Protein 3LEC (pdb70)

Foldseek 3Di:
DCADDDDPLLVVLLVQQAFQFAEEEAQDPLCNSVLNCVCHRYQAYEDEHADDPSLVSNVVVCVVSPNCVRYHYYHDQQPVSDDVVSQGQEYEYEDALVVVLVSCVVPVVSCPRHFKYKYKHPYPQLNNLVSCQVNQKDFPAKDWDDVNIIIITMIGGHHDDDSLCSVLNPHNLVVVDPRSLVVLVVVLVVLVVVLVVDDPVDVVNVVSVVSNVSSVVSND

Solvent-accessible surface area: 11332 Å² total

Nearest PDB structures (foldseek):
  3lec-assembly1_A  TM=1.003E+00  e=6.118E-43  Streptococcus agalactiae serogroup V
  7o4o-assembly1_A  TM=9.594E-01  e=1.224E-23  Staphylococcus aureus
  6q56-assembly4_D  TM=9.360E-01  e=6.737E-22  Bacillus subtilis subsp. subtilis str. 168
  6qe6-assembly2_B  TM=9.021E-01  e=7.464E-18  Mycoplasma capricolum subsp. capricolum
  1f38-assembly1_A  TM=7.492E-01  e=3.123E-06  Methanothermobacter thermautotrophicus

InterPro domains:
  IPR006901 tRNA methyltransferase TrmK [PF04816] (23-222)
  IPR006901 tRNA methyltransferase TrmK [PIRSF018637] (4-225)
  IPR029063 S-adenosyl-L-methionine-dependent methyltransferase superfamily [G3DSA:3.40.50.150] (1-164)
  IPR029063 S-adenosyl-L-methionine-dependent methyltransferase superfamily [SSF53335] (7-141)

Secondary structure (DSSP, 8-state):
-------HHHHHHHTTSPTTEEEEEET-STTHHHHHHH---EEEEEEEESSHHHHHHHHHHHHHTT-TTTEEEEE-SGGGG--GGG---EEEEE--HHHHHHHHHHTGGGGTT--EEEEE-SS-HHHHHHHHHHTTEEEEEEEEEE--EEEEEEEEE-----HHHHHH-HHHHHH--HHHHHHHHHHHHHHHHHHHHS-TT--HHHHHHHHHHHHHHHH-

CATH classification: 3.40.50.150 (+1 more: 1.10.287.1890)

Sequence (220 aa):
NADLQLSKRLQKVANYVPKGARLLDVGSDHAYLPIFLLQGYCDFAIAGEVVNGPYQSSALKNVSEHGLTSSKIDVRLANGLSSAFEEADNIDTITICGGGRLIADILNNDIDKLQHVKTLVLQPNNREDDLRKWLAANDFEIVAEDILTEKRYEILVVKHGHNLTAKELRFGPFLLSNNTTVFKEKWQNELNKLTFALNSIPNSKEERAILEDKIQDIKEVLD

B-factor: mean 24.31, std 5.73, range [11.91, 55.0]

Radius of gyration: 18.99 Å; Cα contacts (8 Å, |Δi|>4): 380; chains: 1; bounding box: 36×51×55 Å

Structure (mmCIF, N/CA/C/O backbone):
data_3LEC
#
_entry.id   3LEC
#
_cell.length_a   56.444
_cell.length_b   62.871
_cell.length_c   61.784
_cell.angle_alpha   90.000
_cell.angle_beta   107.770
_cell.angle_gamma   90.000
#
_symmetry.space_group_name_H-M   'C 1 2 1'
#
loop_
_entity.id
_entity.type
_entity.pdbx_description
1 polymer 'NADB-Rossmann Superfamily protein'
2 non-polymer 'ZINC ION'
3 non-polymer 'SULFATE ION'
4 water water
#
loop_
_atom_site.group_PDB
_atom_site.id
_atom_site.type_symbol
_atom_site.label_atom_id
_atom_site.label_alt_id
_atom_site.label_comp_id
_atom_site.label_asym_id
_atom_site.label_entity_id
_atom_site.label_seq_id
_atom_site.pdbx_PDB_ins_code
_atom_site.Cartn_x
_atom_site.Cartn_y
_atom_site.Cartn_z
_atom_site.occupancy
_atom_site.B_iso_or_equiv
_atom_site.auth_seq_id
_atom_site.auth_comp_id
_atom_site.auth_asym_id
_atom_site.auth_atom_id
_atom_site.pdbx_PDB_model_num
ATOM 1 N N . ASN A 1 2 ? -15.544 -34.651 -10.209 1.00 27.45 -1 ASN A N 1
ATOM 2 C CA . ASN A 1 2 ? -16.757 -34.245 -9.432 1.00 26.69 -1 ASN A CA 1
ATOM 3 C C . ASN A 1 2 ? -17.836 -33.617 -10.317 1.00 25.78 -1 ASN A C 1
ATOM 4 O O . ASN A 1 2 ? -17.563 -32.702 -11.101 1.00 25.28 -1 ASN A O 1
ATOM 9 N N . ALA A 1 3 ? -19.059 -34.136 -10.200 1.00 25.25 0 ALA A N 1
ATOM 10 C CA . ALA A 1 3 ? -20.198 -33.672 -11.001 1.00 25.19 0 ALA A CA 1
ATOM 11 C C . ALA A 1 3 ? -20.500 -32.164 -10.933 1.00 25.52 0 ALA A C 1
ATOM 12 O O . ALA A 1 3 ? -20.941 -31.589 -11.925 1.00 25.86 0 ALA A O 1
ATOM 22 N N . ASP A 1 5 ? -18.220 -29.866 -10.647 1.00 24.31 2 ASP A N 1
ATOM 23 C CA . ASP A 1 5 ? -17.146 -29.097 -11.291 1.00 25.36 2 ASP A CA 1
ATOM 24 C C . ASP A 1 5 ? -17.681 -28.421 -12.556 1.00 25.17 2 ASP A C 1
ATOM 25 O O . ASP A 1 5 ? -18.385 -29.040 -13.356 1.00 25.09 2 ASP A O 1
ATOM 30 N N . LEU A 1 6 ? -17.372 -27.142 -12.719 1.00 25.54 3 LEU A N 1
ATOM 31 C CA . LEU A 1 6 ? -17.807 -26.439 -13.899 1.00 25.33 3 LEU A CA 1
ATOM 32 C C . LEU A 1 6 ? -16.655 -26.204 -14.847 1.00 25.26 3 LEU A C 1
ATOM 33 O O . LEU A 1 6 ? -15.481 -26.110 -14.431 1.00 25.00 3 LEU A O 1
ATOM 38 N N . GLN A 1 7 ? -17.005 -26.155 -16.130 1.00 24.21 4 GLN A N 1
ATOM 39 C CA . GLN A 1 7 ? -16.076 -25.888 -17.203 1.00 24.39 4 GLN A CA 1
ATOM 40 C C . GLN A 1 7 ? -16.371 -24.477 -17.667 1.00 22.89 4 GLN A C 1
ATOM 41 O O . GLN A 1 7 ? -17.494 -24.174 -18.105 1.00 23.13 4 GLN A O 1
ATOM 47 N N . LEU A 1 8 ? -15.370 -23.608 -17.552 1.00 20.95 5 LEU A N 1
ATOM 48 C CA . LEU A 1 8 ? -15.486 -22.207 -17.970 1.00 20.70 5 LEU A CA 1
ATOM 49 C C . LEU A 1 8 ? -15.440 -22.059 -19.486 1.00 19.95 5 LEU A C 1
ATOM 50 O O . LEU A 1 8 ? -14.821 -22.868 -20.185 1.00 19.89 5 LEU A O 1
ATOM 55 N N . SER A 1 9 ? -16.067 -20.999 -19.980 1.00 19.82 6 SER A N 1
ATOM 56 C CA . SER A 1 9 ? -15.893 -20.577 -21.376 1.00 19.61 6 SER A CA 1
ATOM 57 C C . SER A 1 9 ? -14.394 -20.303 -21.622 1.00 19.59 6 SER A C 1
ATOM 58 O O . SER A 1 9 ? -13.659 -20.090 -20.658 1.00 18.43 6 SER A O 1
ATOM 61 N N . LYS A 1 10 ? -13.924 -20.329 -22.876 1.00 18.59 7 LYS A N 1
ATOM 62 C CA . LYS A 1 10 ? -12.505 -19.983 -23.128 1.00 20.21 7 LYS A CA 1
ATOM 63 C C . LYS A 1 10 ? -12.129 -18.624 -22.551 1.00 18.95 7 LYS A C 1
ATOM 64 O O . LYS A 1 10 ? -11.051 -18.443 -21.957 1.00 19.09 7 LYS A O 1
ATOM 70 N N . ARG A 1 11 ? -13.023 -17.653 -22.738 1.00 17.81 8 ARG A N 1
ATOM 71 C CA . ARG A 1 11 ? -12.785 -16.307 -22.321 1.00 17.32 8 ARG A CA 1
ATOM 72 C C . ARG A 1 11 ? -12.508 -16.262 -20.817 1.00 16.74 8 ARG A C 1
ATOM 73 O O . ARG A 1 11 ? -11.500 -15.703 -20.375 1.00 14.79 8 ARG A O 1
ATOM 81 N N . LEU A 1 12 ? -13.401 -16.862 -20.037 1.00 15.86 9 LEU A N 1
ATOM 82 C CA . LEU A 1 12 ? -13.239 -16.845 -18.589 1.00 16.10 9 LEU A CA 1
ATOM 83 C C . LEU A 1 12 ? -12.108 -17.771 -18.108 1.00 16.43 9 LEU A C 1
ATOM 84 O O . LEU A 1 12 ? -11.441 -17.475 -17.118 1.00 16.91 9 LEU A O 1
ATOM 89 N N . GLN A 1 13 ? -11.899 -18.874 -18.819 1.00 16.85 10 GLN A N 1
ATOM 90 C CA . GLN A 1 13 ? -10.795 -19.802 -18.497 1.00 17.13 10 GLN A CA 1
ATOM 91 C C . GLN A 1 13 ? -9.466 -19.097 -18.627 1.00 17.72 10 GLN A C 1
ATOM 92 O O . GLN A 1 13 ? -8.594 -19.269 -17.778 1.00 17.14 10 GLN A O 1
ATOM 98 N N . LYS A 1 14 ? -9.301 -18.349 -19.713 1.00 17.92 11 LYS A N 1
ATOM 99 C CA . LYS A 1 14 ? -8.055 -17.616 -19.936 1.00 19.49 11 LYS A CA 1
ATOM 100 C C . LYS A 1 14 ? -7.830 -16.486 -18.911 1.00 19.23 11 LYS A C 1
ATOM 101 O O . LYS A 1 14 ? -6.697 -16.184 -18.566 1.00 19.74 11 LYS A O 1
ATOM 107 N N . VAL A 1 15 ? -8.907 -15.910 -18.385 1.00 17.91 12 VAL A N 1
ATOM 108 C CA . VAL A 1 15 ? -8.797 -15.045 -17.213 1.00 18.01 12 VAL A CA 1
ATOM 109 C C . VAL A 1 15 ? -8.359 -15.857 -15.969 1.00 17.33 12 VAL A C 1
ATOM 110 O O . VAL A 1 15 ? -7.432 -15.465 -15.280 1.00 17.72 12 VAL A O 1
ATOM 114 N N . ALA A 1 16 ? -9.052 -16.956 -15.674 1.00 17.35 13 ALA A N 1
ATOM 115 C CA . ALA A 1 16 ? -8.696 -17.822 -14.514 1.00 17.62 13 ALA A CA 1
ATOM 116 C C . ALA A 1 16 ? -7.229 -18.248 -14.527 1.00 18.51 13 ALA A C 1
ATOM 117 O O . ALA A 1 16 ? -6.615 -18.315 -13.466 1.00 18.08 13 ALA A O 1
ATOM 119 N N . ASN A 1 17 ? -6.683 -18.515 -15.720 1.00 18.47 14 ASN A N 1
ATOM 120 C CA . ASN A 1 17 ? -5.293 -18.996 -15.847 1.00 20.01 14 ASN A CA 1
ATOM 121 C C . ASN A 1 17 ? -4.276 -17.986 -15.303 1.00 20.08 14 ASN A C 1
ATOM 122 O O . ASN A 1 17 ? -3.163 -18.377 -14.975 1.00 20.99 14 ASN A O 1
ATOM 127 N N . TYR A 1 18 ? -4.662 -16.708 -15.251 1.00 20.16 15 TYR A N 1
ATOM 128 C CA . TYR A 1 18 ? -3.797 -15.625 -14.774 1.00 20.63 15 TYR A CA 1
ATOM 129 C C . TYR A 1 18 ? -3.996 -15.231 -13.309 1.00 19.83 15 TYR A C 1
ATOM 130 O O . TYR A 1 18 ? -3.268 -14.381 -12.802 1.00 19.65 15 TYR A O 1
ATOM 139 N N . VAL A 1 19 ? -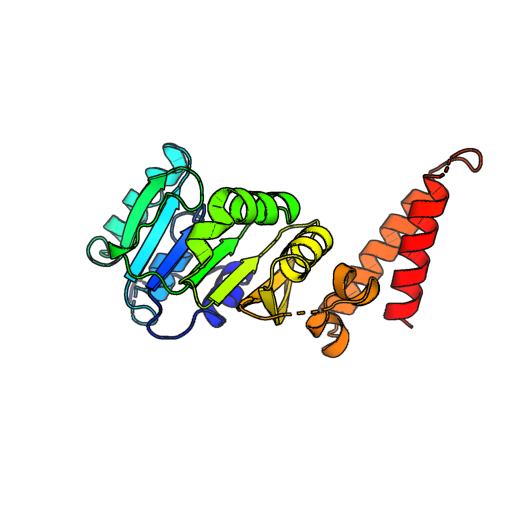4.961 -15.849 -12.635 1.00 19.39 16 VAL A N 1
ATOM 140 C CA . VAL A 1 19 ? -5.204 -15.550 -11.220 1.00 20.78 16 VAL A CA 1
ATOM 141 C C . VAL A 1 19 ? -4.177 -16.347 -10.437 1.00 21.19 16 VAL A C 1
ATOM 142 O O . VAL A 1 19 ? -4.056 -17.563 -10.638 1.00 21.25 16 VAL A O 1
ATOM 146 N N . PRO A 1 20 ? -3.387 -15.653 -9.596 1.00 22.22 17 PRO A N 1
ATOM 147 C CA . PRO A 1 20 ? -2.330 -16.311 -8.849 1.00 22.60 17 PRO A CA 1
ATOM 148 C C . PRO A 1 20 ? -2.906 -17.377 -7.934 1.00 23.36 17 PRO A C 1
ATOM 149 O O . PRO A 1 20 ? -3.970 -17.175 -7.355 1.00 22.54 17 PRO A O 1
ATOM 153 N N . LYS A 1 21 ? -2.180 -18.485 -7.778 1.00 23.78 18 LYS A N 1
ATOM 154 C CA . LYS A 1 21 ? -2.539 -19.498 -6.785 1.00 24.98 18 LYS A CA 1
ATOM 155 C C . LYS A 1 21 ? -2.663 -18.895 -5.389 1.00 24.20 18 LYS A C 1
ATOM 156 O O . LYS A 1 21 ? -1.825 -18.083 -4.976 1.00 24.30 18 LYS A O 1
ATOM 162 N N . GLY A 1 22 ? -3.709 -19.292 -4.672 1.00 23.77 19 GLY A N 1
ATOM 163 C CA . GLY A 1 22 ? -3.909 -18.846 -3.292 1.00 22.42 19 GLY A CA 1
ATOM 164 C C . GLY A 1 22 ? -4.506 -17.438 -3.204 1.00 22.92 19 GLY A C 1
ATOM 165 O O . GLY A 1 22 ? -4.654 -16.899 -2.100 1.00 22.84 19 GLY A O 1
ATOM 166 N N . ALA A 1 23 ? -4.850 -16.833 -4.352 1.00 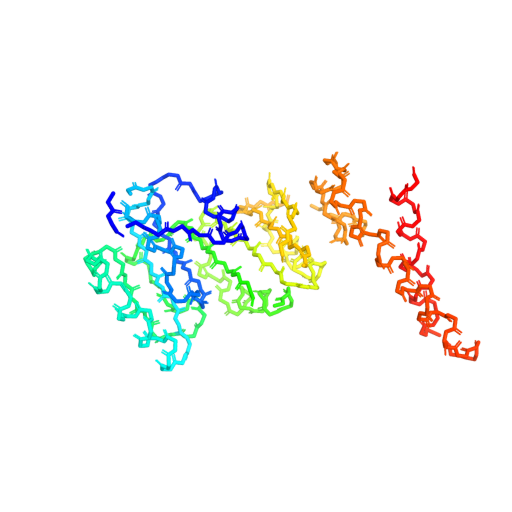21.54 20 ALA A N 1
ATOM 167 C CA . ALA A 1 23 ? -5.409 -15.470 -4.349 1.00 21.50 20 ALA A CA 1
ATOM 168 C C . ALA A 1 23 ? -6.677 -15.361 -3.514 1.00 21.01 20 ALA A C 1
ATOM 169 O O . ALA A 1 23 ? -7.423 -16.334 -3.338 1.00 21.50 20 ALA A O 1
ATOM 171 N N . ARG A 1 24 ? -6.896 -14.164 -2.994 1.00 20.00 21 ARG A N 1
ATOM 172 C CA . ARG A 1 24 ? -8.150 -13.777 -2.380 1.00 19.96 21 ARG A CA 1
ATOM 173 C C . ARG A 1 24 ? -8.669 -12.736 -3.355 1.00 19.65 21 ARG A C 1
ATOM 174 O O . ARG A 1 24 ? -8.063 -11.692 -3.531 1.00 20.47 21 ARG A O 1
ATOM 182 N N . LEU A 1 25 ? -9.768 -13.070 -4.020 1.00 19.84 22 LEU A N 1
ATOM 183 C CA . LEU A 1 25 ? -10.174 -12.439 -5.276 1.00 19.90 22 LEU A CA 1
ATOM 184 C C . LEU A 1 25 ? -11.487 -11.709 -5.117 1.00 19.77 22 LEU A C 1
ATOM 185 O O . LEU A 1 25 ? -12.391 -12.231 -4.473 1.00 19.45 22 LEU A O 1
ATOM 190 N N . LEU A 1 26 ? -11.579 -10.517 -5.703 1.00 19.42 23 LEU A N 1
ATOM 191 C CA . LEU A 1 26 ? -12.875 -9.894 -5.994 1.00 19.01 23 LEU A CA 1
ATOM 192 C C . LEU A 1 26 ? -13.150 -9.912 -7.500 1.00 19.21 23 LEU A C 1
ATOM 193 O O . LEU A 1 26 ? -12.348 -9.399 -8.302 1.00 18.36 23 LEU A O 1
ATOM 198 N N . ASP A 1 27 ? -14.306 -10.478 -7.860 1.00 19.13 24 ASP A N 1
ATOM 199 C CA . ASP A 1 27 ? -14.791 -10.491 -9.253 1.00 18.69 24 ASP A CA 1
ATOM 200 C C . ASP A 1 27 ? -15.898 -9.464 -9.349 1.00 18.66 24 ASP A C 1
ATOM 201 O O . ASP A 1 27 ? -16.991 -9.673 -8.821 1.00 18.25 24 ASP A O 1
ATOM 206 N N . VAL A 1 28 ? -15.604 -8.351 -10.014 1.00 18.76 25 VAL A N 1
ATOM 207 C CA . VAL A 1 28 ? -16.534 -7.227 -10.084 1.00 19.10 25 VAL A CA 1
ATOM 208 C C . VAL A 1 28 ? -17.538 -7.451 -11.198 1.00 18.65 25 VAL A C 1
ATOM 209 O O . VAL A 1 28 ? -17.149 -7.607 -12.360 1.00 18.62 25 VAL A O 1
ATOM 213 N N . GLY A 1 29 ? -18.822 -7.462 -10.841 1.00 18.48 26 GLY A N 1
ATOM 214 C CA . GLY A 1 29 ? -19.899 -7.757 -11.788 1.00 19.62 26 GLY A CA 1
ATOM 215 C C . GLY A 1 29 ? -19.762 -9.169 -12.309 1.00 20.82 26 GLY A C 1
ATOM 216 O O . GLY A 1 29 ? -19.919 -9.430 -13.512 1.00 20.96 26 GLY A O 1
ATOM 217 N N . SER A 1 30 ? -19.486 -10.083 -11.382 1.00 21.37 27 SER A N 1
ATOM 218 C CA . SER A 1 30 ? -19.243 -11.478 -11.673 1.00 22.37 27 SER A CA 1
ATOM 219 C C . SER A 1 30 ? -20.320 -12.071 -12.563 1.00 22.60 27 SER A C 1
ATOM 220 O O . SER A 1 30 ? -21.515 -11.859 -12.335 1.00 22.23 27 SER A O 1
ATOM 223 N N . ASP A 1 31 ? -19.879 -12.772 -13.599 1.00 21.03 28 ASP A N 1
ATOM 224 C CA . ASP A 1 31 ? -20.792 -13.447 -14.507 1.00 21.38 28 ASP A CA 1
ATOM 225 C C . ASP A 1 31 ? -21.295 -14.713 -13.791 1.00 19.83 28 ASP A C 1
ATOM 226 O O . ASP A 1 31 ? -20.666 -15.770 -13.852 1.00 18.51 28 ASP A O 1
ATOM 231 N N . HIS A 1 32 ? -22.420 -14.570 -13.080 1.00 18.31 29 HIS A N 1
ATOM 232 C CA . HIS A 1 32 ? -23.088 -15.684 -12.417 1.00 18.49 29 HIS A CA 1
ATOM 233 C C . HIS A 1 32 ? -22.188 -16.390 -11.377 1.00 17.44 29 HIS A C 1
ATOM 234 O O . HIS A 1 32 ? -22.479 -17.502 -10.959 1.00 16.45 29 HIS A O 1
ATOM 241 N N . ALA A 1 33 ? -21.121 -15.707 -10.959 1.00 17.75 30 ALA A N 1
ATOM 242 C CA . ALA A 1 33 ? -20.078 -16.251 -10.066 1.00 17.72 30 ALA A CA 1
ATOM 243 C C . ALA A 1 33 ? -19.357 -17.482 -10.616 1.00 18.59 30 ALA A C 1
ATOM 244 O O . ALA A 1 33 ? -18.742 -18.240 -9.861 1.00 18.04 30 ALA A O 1
ATOM 246 N N . TYR A 1 34 ? -19.421 -17.690 -11.931 1.00 18.30 31 TYR A N 1
ATOM 247 C CA . TYR A 1 34 ? -18.761 -18.857 -12.503 1.00 18.28 31 TYR A CA 1
ATOM 248 C C . TYR A 1 34 ? -17.268 -18.930 -12.212 1.00 18.01 31 TYR A C 1
ATOM 249 O O . TYR A 1 34 ? -16.746 -19.959 -11.746 1.00 18.74 31 TYR A O 1
ATOM 258 N N . LEU A 1 35 ? -16.589 -17.836 -12.505 1.00 18.55 32 LEU A N 1
ATOM 259 C CA . LEU A 1 35 ? -15.158 -17.743 -12.309 1.00 18.56 32 LEU A CA 1
ATOM 260 C C . LEU A 1 35 ? -14.761 -17.951 -10.824 1.00 18.47 32 LEU A C 1
ATOM 261 O O . LEU A 1 35 ? -13.928 -18.807 -10.535 1.00 18.70 32 LEU A O 1
ATOM 266 N N . PRO A 1 36 ? -15.383 -17.222 -9.875 1.00 18.01 33 PRO A N 1
ATOM 267 C CA . PRO A 1 36 ? -15.065 -17.578 -8.485 1.00 17.91 33 PRO A CA 1
ATOM 268 C C . PRO A 1 36 ? -15.369 -19.056 -8.122 1.00 17.46 33 PRO A C 1
ATOM 269 O O . PRO A 1 36 ? -14.576 -19.686 -7.410 1.00 17.50 33 PRO A O 1
ATOM 273 N N . ILE A 1 37 ? -16.471 -19.632 -8.624 1.00 17.34 34 ILE A N 1
ATOM 274 C CA . ILE A 1 37 ? -16.778 -21.042 -8.331 1.00 16.90 34 ILE A CA 1
ATOM 275 C C . ILE A 1 37 ? -15.700 -21.976 -8.884 1.00 17.47 34 ILE A C 1
ATOM 276 O O . ILE A 1 37 ? -15.288 -22.912 -8.214 1.00 18.05 34 ILE A O 1
ATOM 281 N N . PHE A 1 38 ? -15.260 -21.725 -10.105 1.00 17.39 35 PHE A N 1
ATOM 282 C CA . PHE A 1 38 ? -14.219 -22.544 -10.694 1.00 17.61 35 PHE A CA 1
ATOM 283 C C . PHE A 1 38 ? -12.982 -22.530 -9.798 1.00 17.34 35 PHE A C 1
ATOM 284 O O . PHE A 1 38 ? -12.445 -23.584 -9.440 1.00 18.38 35 PHE A O 1
ATOM 292 N N . LEU A 1 39 ? -12.571 -21.327 -9.412 1.00 18.30 36 LEU A N 1
ATOM 293 C CA . LEU A 1 39 ? -11.297 -21.140 -8.722 1.00 19.35 36 LEU A CA 1
ATOM 294 C C . LEU A 1 39 ? -11.361 -21.746 -7.334 1.00 20.35 36 LEU A C 1
ATOM 295 O O . LEU A 1 39 ? -10.374 -22.339 -6.887 1.00 21.31 36 LEU A O 1
ATOM 300 N N . LEU A 1 40 ? -12.508 -21.591 -6.662 1.00 20.73 37 LEU A N 1
ATOM 301 C CA . LEU A 1 40 ? -12.692 -22.154 -5.318 1.00 22.31 37 LEU A CA 1
ATOM 302 C C . LEU A 1 40 ? -12.917 -23.663 -5.304 1.00 24.00 37 LEU A C 1
ATOM 303 O O . LEU A 1 40 ? -12.404 -24.354 -4.418 1.00 25.04 37 LEU A O 1
ATOM 308 N N . GLN A 1 41 ? -13.671 -24.186 -6.275 1.00 25.04 38 GLN A N 1
ATOM 309 C CA . GLN A 1 41 ? -13.912 -25.629 -6.306 1.00 26.79 38 GLN A CA 1
ATOM 310 C C . GLN A 1 41 ? -12.609 -26.390 -6.576 1.00 27.68 38 GLN A C 1
ATOM 311 O O . GLN A 1 41 ? -12.458 -27.524 -6.132 1.00 29.00 38 GLN A O 1
ATOM 325 N N . GLY A 1 43 ? -9.701 -25.426 -5.540 1.00 28.62 40 GLY A N 1
ATOM 326 C CA . GLY A 1 43 ? -8.763 -25.012 -4.495 1.00 28.72 40 GLY A CA 1
ATOM 327 C C . GLY A 1 43 ? -7.670 -24.061 -4.964 1.00 28.60 40 GLY A C 1
ATOM 328 O O . GLY A 1 43 ? -6.687 -23.856 -4.241 1.00 28.75 40 GLY A O 1
ATOM 329 N N . TYR A 1 44 ? -7.834 -23.471 -6.153 1.00 28.10 41 TYR A N 1
ATOM 330 C CA . TYR A 1 44 ? -6.812 -22.585 -6.735 1.00 28.13 41 TYR A CA 1
ATOM 331 C C . TYR A 1 44 ? -6.753 -21.191 -6.115 1.00 27.53 41 TYR A C 1
ATOM 332 O O . TYR A 1 44 ? -5.764 -20.454 -6.296 1.00 27.84 41 TYR A O 1
ATOM 341 N N . CYS A 1 45 ? -7.830 -20.801 -5.449 1.00 25.97 42 CYS A N 1
ATOM 342 C CA . CYS A 1 45 ? -7.834 -19.574 -4.677 1.00 25.88 42 CYS A CA 1
ATOM 343 C C . CYS A 1 45 ? -8.292 -19.880 -3.266 1.00 25.26 42 CYS A C 1
ATOM 344 O O . CYS A 1 45 ? -8.913 -20.903 -3.025 1.00 25.09 42 CYS A O 1
ATOM 347 N N . ASP A 1 46 ? -8.011 -18.959 -2.355 1.00 24.90 43 ASP A N 1
ATOM 348 C CA . ASP A 1 46 ? -8.334 -19.140 -0.954 1.00 25.06 43 ASP A CA 1
ATOM 349 C C . ASP A 1 46 ? -9.712 -18.613 -0.588 1.00 24.19 43 ASP A C 1
ATOM 350 O O . ASP A 1 46 ? -10.342 -19.144 0.329 1.00 23.78 43 ASP A O 1
ATOM 355 N N . PHE A 1 47 ? -10.168 -17.580 -1.305 1.00 21.72 44 PHE A N 1
ATOM 356 C CA . PHE A 1 47 ? -11.383 -16.828 -0.954 1.00 21.70 44 PHE A CA 1
ATOM 357 C C . PHE A 1 47 ? -11.763 -15.951 -2.131 1.00 20.77 44 PHE A C 1
ATOM 358 O O . PHE A 1 47 ? -10.890 -15.474 -2.874 1.00 19.99 44 PHE A O 1
ATOM 366 N N . ALA A 1 48 ? -13.064 -15.740 -2.316 1.00 20.25 45 ALA A N 1
ATOM 367 C CA . ALA A 1 48 ? -13.522 -14.826 -3.354 1.00 19.23 45 ALA A CA 1
ATOM 368 C C . ALA A 1 48 ? -14.795 -14.086 -2.961 1.00 19.25 45 ALA A C 1
ATOM 369 O O . ALA A 1 48 ? -15.565 -14.559 -2.123 1.00 19.08 45 ALA A O 1
ATOM 371 N N . ILE A 1 49 ? -14.980 -12.914 -3.560 1.00 19.14 46 ILE A N 1
ATOM 372 C CA . ILE A 1 49 ? -16.225 -12.140 -3.467 1.00 18.15 46 ILE A CA 1
ATOM 373 C C . ILE A 1 49 ? -16.740 -11.976 -4.890 1.00 18.82 46 ILE A C 1
ATOM 374 O O . ILE A 1 49 ? -15.979 -11.610 -5.821 1.00 18.20 46 ILE A O 1
ATOM 379 N N . ALA A 1 50 ? -18.022 -12.261 -5.068 1.00 18.81 47 ALA A N 1
ATOM 380 C CA . ALA A 1 50 ? -18.691 -11.988 -6.338 1.00 19.45 47 ALA A CA 1
ATOM 381 C C . ALA A 1 50 ? -19.480 -10.715 -6.122 1.00 20.17 47 ALA A C 1
ATOM 382 O O . ALA A 1 50 ? -20.447 -10.705 -5.368 1.00 21.15 47 ALA A O 1
ATOM 384 N N . GLY A 1 51 ? -19.047 -9.635 -6.768 1.00 19.82 48 GLY A N 1
ATOM 385 C CA . GLY A 1 51 ? -19.651 -8.320 -6.563 1.00 21.03 48 GLY A CA 1
ATOM 386 C C . GLY A 1 51 ? -20.695 -8.069 -7.634 1.00 21.83 48 GLY A C 1
ATOM 387 O O . GLY A 1 51 ? -20.420 -8.208 -8.818 1.00 22.46 48 GLY A O 1
ATOM 388 N N . GLU A 1 52 ? -21.909 -7.744 -7.215 1.00 21.45 49 GLU A N 1
ATOM 389 C CA . GLU A 1 52 ? -22.992 -7.556 -8.162 1.00 22.10 49 GLU A CA 1
ATOM 390 C C . GLU A 1 52 ? -23.601 -6.209 -7.856 1.00 22.95 49 GLU A C 1
ATOM 391 O O . GLU A 1 52 ? -23.565 -5.749 -6.699 1.00 21.68 49 GLU A O 1
ATOM 397 N N . VAL A 1 53 ? -24.163 -5.595 -8.892 1.00 22.87 50 VAL A N 1
ATOM 398 C CA . VAL A 1 53 ? -24.620 -4.217 -8.815 1.00 24.62 50 VAL A CA 1
ATOM 399 C C . VAL A 1 53 ? -26.145 -4.081 -8.682 1.00 24.60 50 VAL A C 1
ATOM 400 O O . VAL A 1 53 ? -26.645 -3.089 -8.130 1.00 25.90 50 VAL A O 1
ATOM 404 N N . VAL A 1 54 ? -26.883 -5.069 -9.171 1.00 24.45 51 VAL A N 1
ATOM 405 C CA . VAL A 1 54 ? -28.356 -5.060 -9.045 1.00 24.94 51 VAL A CA 1
ATOM 406 C C . VAL A 1 54 ? -28.880 -6.436 -8.619 1.00 24.64 51 VAL A C 1
ATOM 407 O O . VAL A 1 54 ? -28.140 -7.442 -8.661 1.00 23.16 51 VAL A O 1
ATOM 411 N N . ASN A 1 55 ? -30.149 -6.482 -8.212 1.00 24.20 52 ASN A N 1
ATOM 412 C CA . ASN A 1 55 ? -30.699 -7.672 -7.539 1.00 24.27 52 ASN A CA 1
ATOM 413 C C . ASN A 1 55 ? -30.705 -8.999 -8.319 1.00 23.58 52 ASN A C 1
ATOM 414 O O . ASN A 1 55 ? -30.335 -10.033 -7.773 1.00 23.64 52 ASN A O 1
ATOM 419 N N . GLY A 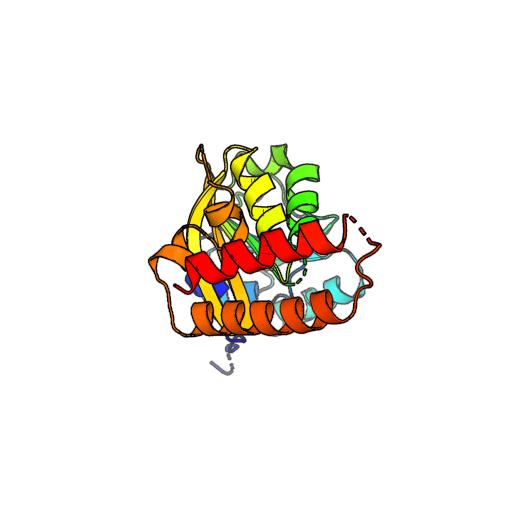1 56 ? -31.125 -8.983 -9.581 1.00 23.05 53 GLY A N 1
ATOM 420 C CA . GLY A 1 56 ? -31.115 -10.195 -10.393 1.00 22.86 53 GLY A CA 1
ATOM 421 C C . GLY A 1 56 ? -29.795 -10.962 -10.363 1.00 22.44 53 GLY A C 1
ATOM 422 O O . GLY A 1 56 ? -29.738 -12.110 -9.916 1.00 22.08 53 GLY A O 1
ATOM 423 N N . PRO A 1 57 ? -28.723 -10.333 -10.866 1.00 22.19 54 PRO A N 1
ATOM 424 C CA . PRO A 1 57 ? -27.412 -10.973 -10.904 1.00 21.52 54 PRO A CA 1
ATOM 425 C C . PRO A 1 57 ? -26.969 -11.357 -9.511 1.00 20.66 54 PRO A C 1
ATOM 426 O O . PRO A 1 57 ? -26.286 -12.368 -9.342 1.00 21.31 54 PRO A O 1
ATOM 430 N N . TYR A 1 58 ? -27.293 -10.516 -8.532 1.00 19.45 55 TYR A N 1
ATOM 431 C CA . TYR A 1 58 ? -26.949 -10.811 -7.135 1.00 19.26 55 TYR A CA 1
ATOM 432 C C . TYR A 1 58 ? -27.603 -12.129 -6.719 1.00 19.08 55 TYR A C 1
ATOM 433 O O . TYR A 1 58 ? -26.944 -12.998 -6.162 1.00 19.09 55 TYR A O 1
ATOM 442 N N . GLN A 1 59 ? -28.897 -12.276 -7.000 1.00 19.58 56 GLN A N 1
ATOM 443 C CA . GLN A 1 59 ? -29.607 -13.491 -6.618 1.00 19.99 56 GLN A CA 1
ATOM 444 C C . GLN A 1 59 ? -29.067 -14.738 -7.351 1.00 20.33 56 GLN A C 1
ATOM 445 O O . GLN A 1 59 ? -28.933 -15.818 -6.752 1.00 19.36 56 GLN A O 1
ATOM 451 N N . SER A 1 60 ? -28.761 -14.568 -8.640 1.00 20.50 57 SER A N 1
ATOM 452 C CA A SER A 1 60 ? -28.168 -15.619 -9.475 0.50 20.61 57 SER A CA 1
ATOM 453 C CA B SER A 1 60 ? -28.210 -15.664 -9.431 0.50 20.79 57 SER A CA 1
ATOM 454 C C . SER A 1 60 ? -26.866 -16.147 -8.886 1.00 20.69 57 SER A C 1
ATOM 455 O O . SER A 1 60 ? -26.683 -17.343 -8.707 1.00 20.80 57 SER A O 1
ATOM 460 N N . ALA A 1 61 ? -25.946 -15.229 -8.613 1.00 20.37 58 ALA A N 1
ATOM 461 C CA . ALA A 1 61 ? -24.656 -15.595 -8.051 1.00 19.87 58 ALA A CA 1
ATOM 462 C C . ALA A 1 61 ? -24.836 -16.279 -6.691 1.00 19.83 58 ALA A C 1
ATOM 463 O O . ALA A 1 61 ? -24.217 -17.307 -6.414 1.00 19.79 58 ALA A O 1
ATOM 465 N N . LEU A 1 62 ? -25.696 -15.715 -5.849 1.00 20.69 59 LEU A N 1
ATOM 466 C CA . LEU A 1 62 ? -25.987 -16.306 -4.547 1.00 21.30 59 LEU A CA 1
ATOM 467 C C . LEU A 1 62 ? -26.439 -17.739 -4.689 1.00 20.75 59 LEU A C 1
ATOM 468 O O . LEU A 1 62 ? -25.906 -18.606 -4.007 1.00 20.80 59 LEU A O 1
ATOM 473 N N . LYS A 1 63 ? -27.418 -17.985 -5.566 1.00 21.00 60 LYS A N 1
ATOM 474 C CA . LYS A 1 63 ? -27.965 -19.332 -5.765 1.00 20.82 60 LYS A CA 1
ATOM 475 C C . LYS A 1 63 ? -26.882 -20.281 -6.257 1.00 20.90 60 LYS A C 1
ATOM 476 O O . LYS A 1 63 ? -26.774 -21.405 -5.766 1.00 20.18 60 LYS A O 1
ATOM 478 N N . ASN A 1 64 ? -26.078 -19.808 -7.210 1.00 20.05 61 ASN A N 1
ATOM 479 C CA . ASN A 1 64 ? -25.045 -20.655 -7.811 1.00 20.16 61 ASN A CA 1
ATOM 480 C C . ASN A 1 64 ? -23.997 -21.044 -6.792 1.00 19.68 61 ASN A C 1
ATOM 481 O O . ASN A 1 64 ? -23.604 -22.202 -6.722 1.00 19.32 61 ASN A O 1
ATOM 486 N N . VAL A 1 65 ? -23.534 -20.077 -5.995 1.00 20.59 62 VAL A N 1
ATOM 487 C CA . VAL A 1 65 ? -22.531 -20.364 -4.965 1.00 19.22 62 VAL A CA 1
ATOM 488 C C . VAL A 1 65 ? -23.068 -21.421 -3.988 1.00 21.14 62 VAL A C 1
ATOM 489 O O . VAL A 1 65 ? -22.354 -22.365 -3.597 1.00 20.82 62 VAL A O 1
ATOM 493 N N . SER A 1 66 ? -24.337 -21.270 -3.639 1.00 21.35 63 SER A N 1
ATOM 494 C CA . SER A 1 66 ? -24.988 -22.148 -2.661 1.00 22.77 63 SER A CA 1
ATOM 495 C C . SER A 1 66 ? -25.093 -23.589 -3.181 1.00 22.51 63 SER A C 1
ATOM 496 O O . SER A 1 66 ? -24.719 -24.548 -2.489 1.00 22.32 63 SER A O 1
ATOM 499 N N . GLU A 1 67 ? -25.568 -23.718 -4.419 1.00 22.54 64 GLU A N 1
ATOM 500 C CA . GLU A 1 67 ? -25.749 -25.008 -5.091 1.00 22.98 64 GLU A CA 1
ATOM 501 C C . GLU A 1 67 ? -24.423 -25.750 -5.228 1.00 22.67 64 GLU A C 1
ATOM 502 O O . GLU A 1 67 ? -24.359 -26.995 -5.092 1.00 22.22 64 GLU A O 1
ATOM 508 N N . HIS A 1 68 ? -23.359 -24.978 -5.462 1.00 21.28 65 HIS A N 1
ATOM 509 C CA . HIS A 1 68 ? -22.034 -25.530 -5.619 1.00 21.34 65 HIS A CA 1
ATOM 510 C C . HIS A 1 68 ? -21.340 -25.799 -4.285 1.00 21.86 65 HIS A C 1
ATOM 511 O O . HIS A 1 68 ? -20.216 -26.341 -4.245 1.00 21.29 65 HIS A O 1
ATOM 518 N N . GLY A 1 69 ? -22.038 -25.455 -3.199 1.00 22.19 66 GLY A N 1
ATOM 519 C CA . GLY A 1 69 ? -21.565 -25.765 -1.851 1.00 22.77 66 GLY A CA 1
ATOM 520 C C . GLY A 1 69 ? -20.349 -24.945 -1.472 1.00 22.42 66 GLY A C 1
ATOM 521 O O . GLY A 1 69 ? -19.431 -25.456 -0.843 1.00 23.60 66 GLY A O 1
ATOM 522 N N . LEU A 1 70 ? -20.345 -23.668 -1.838 1.00 22.48 67 LEU A N 1
ATOM 523 C CA . LEU A 1 70 ? -19.176 -22.810 -1.609 1.00 22.37 67 LEU A CA 1
ATOM 524 C C . LEU A 1 70 ? -19.452 -21.547 -0.800 1.00 22.97 67 LEU A C 1
ATOM 525 O O . LEU A 1 70 ? -18.647 -20.596 -0.821 1.00 22.93 67 LEU A O 1
ATOM 530 N N . THR A 1 71 ? -20.584 -21.520 -0.099 1.00 23.51 68 THR A N 1
ATOM 531 C CA . THR A 1 71 ? -20.982 -20.321 0.654 1.00 24.64 68 THR A CA 1
ATOM 532 C C . THR A 1 71 ? -19.958 -19.876 1.692 1.00 24.56 68 THR A C 1
ATOM 533 O O . THR A 1 71 ? -19.860 -18.680 1.962 1.00 25.17 68 THR A O 1
ATOM 537 N N . SER A 1 72 ? -19.205 -20.826 2.261 1.00 24.57 69 SER A N 1
ATOM 538 C CA A SER A 1 72 ? -18.160 -20.521 3.248 0.50 24.41 69 SER A CA 1
ATOM 539 C CA B SER A 1 72 ? -18.167 -20.508 3.250 0.50 24.25 69 SER A CA 1
ATOM 540 C C . SER A 1 72 ? -16.932 -19.879 2.614 1.00 24.39 69 SER A C 1
ATOM 541 O O . SER A 1 72 ? -16.152 -19.191 3.295 1.00 24.50 69 SER A O 1
ATOM 546 N N . LYS A 1 73 ? -16.751 -20.108 1.316 1.00 23.44 70 LYS A N 1
ATOM 547 C CA . LYS A 1 73 ? -15.545 -19.646 0.637 1.00 23.55 70 LYS A CA 1
ATOM 548 C C . LYS A 1 73 ? -15.777 -18.515 -0.357 1.00 22.65 70 LYS A C 1
ATOM 549 O O . LYS A 1 73 ? -14.826 -17.896 -0.826 1.00 22.31 70 LYS A O 1
ATOM 555 N N . ILE A 1 74 ? -17.040 -18.232 -0.659 1.00 22.00 71 ILE A N 1
ATOM 556 C CA . ILE A 1 74 ? -17.360 -17.179 -1.620 1.00 20.92 71 ILE A CA 1
ATOM 557 C C . ILE A 1 74 ? -18.458 -16.263 -1.112 1.00 20.85 71 ILE A C 1
ATOM 558 O O . ILE A 1 74 ? -19.587 -16.696 -0.905 1.00 21.50 71 ILE A O 1
ATOM 563 N N . ASP A 1 75 ? -18.115 -15.000 -0.915 1.00 20.17 72 ASP A N 1
ATOM 564 C CA . ASP A 1 75 ? -19.096 -13.992 -0.513 1.00 20.54 72 ASP A CA 1
ATOM 565 C C . ASP A 1 75 ? -19.732 -13.376 -1.738 1.00 20.61 72 ASP A C 1
ATOM 566 O O . ASP A 1 75 ? -19.061 -13.105 -2.735 1.00 20.47 72 ASP A O 1
ATOM 571 N N . VAL A 1 76 ? -21.043 -13.166 -1.677 1.00 19.96 73 VAL A N 1
ATOM 572 C CA . VAL A 1 76 ? -21.714 -12.545 -2.796 1.00 20.04 73 VAL A CA 1
ATOM 573 C C . VAL A 1 76 ? -22.271 -11.262 -2.222 1.00 20.17 73 VAL A C 1
ATOM 574 O O . VAL A 1 76 ? -22.911 -11.284 -1.175 1.00 20.33 73 VAL A O 1
ATOM 578 N N . ARG A 1 77 ? -21.941 -10.140 -2.849 1.00 19.46 74 ARG A N 1
ATOM 579 C CA . ARG A 1 77 ? -22.301 -8.840 -2.306 1.00 20.64 74 ARG A CA 1
ATOM 580 C C . ARG A 1 77 ? -22.970 -7.935 -3.323 1.00 21.70 74 ARG A C 1
ATOM 581 O O . ARG A 1 77 ? -22.630 -7.957 -4.518 1.00 20.56 74 ARG A O 1
ATOM 589 N N . LEU A 1 78 ? -23.947 -7.162 -2.847 1.00 21.69 75 LEU A N 1
ATOM 590 C CA . LEU A 1 78 ? -24.639 -6.203 -3.696 1.00 23.52 75 LEU A CA 1
ATOM 591 C C . LEU A 1 78 ? -24.062 -4.852 -3.370 1.00 24.37 75 LEU A C 1
ATOM 592 O O . LEU A 1 78 ? -24.423 -4.249 -2.352 1.00 23.02 75 LEU A O 1
ATOM 597 N N . ALA A 1 79 ? -23.183 -4.368 -4.243 1.00 24.61 76 ALA A N 1
ATOM 598 C CA . ALA A 1 79 ? -22.458 -3.138 -3.988 1.00 25.69 76 ALA A CA 1
ATOM 599 C C . ALA A 1 79 ? -21.925 -2.535 -5.275 1.00 27.04 76 ALA A C 1
ATOM 600 O O . ALA A 1 79 ? -21.585 -3.255 -6.222 1.00 28.10 76 ALA A O 1
ATOM 602 N N . ASN A 1 80 ? -21.839 -1.213 -5.289 1.00 27.76 77 ASN A N 1
ATOM 603 C CA . ASN A 1 80 ? -21.345 -0.466 -6.446 1.00 28.36 77 ASN A CA 1
ATOM 604 C C . ASN A 1 80 ? -19.839 -0.629 -6.659 1.00 28.05 77 ASN A C 1
ATOM 605 O O . ASN A 1 80 ? -19.032 -0.180 -5.841 1.00 28.27 77 ASN A O 1
ATOM 607 N N . GLY A 1 81 ? -19.476 -1.305 -7.745 1.00 28.48 78 GLY A N 1
ATOM 608 C CA . GLY A 1 81 ? -18.074 -1.535 -8.109 1.00 27.44 78 GLY A CA 1
ATOM 609 C C . GLY A 1 81 ? -17.220 -2.021 -6.972 1.00 27.06 78 GLY A C 1
ATOM 610 O O . GLY A 1 81 ? -17.555 -3.012 -6.289 1.00 27.15 78 GLY A O 1
ATOM 611 N N . LEU A 1 82 ? -16.134 -1.293 -6.728 1.00 25.87 79 LEU A N 1
ATOM 612 C CA . LEU A 1 82 ? -15.136 -1.763 -5.800 1.00 25.17 79 LEU A CA 1
ATOM 613 C C . LEU A 1 82 ? -15.559 -1.639 -4.331 1.00 23.79 79 LEU A C 1
ATOM 614 O O . LEU A 1 82 ? -14.815 -2.048 -3.471 1.00 23.40 79 LEU A O 1
ATOM 619 N N . SER A 1 83 ? -16.737 -1.076 -4.054 1.00 23.48 80 SER A N 1
ATOM 620 C CA A SER A 1 83 ? -17.311 -1.049 -2.701 0.50 23.44 80 SER A CA 1
ATOM 621 C CA B SER A 1 83 ? -17.233 -1.061 -2.674 0.50 23.37 80 SER A CA 1
ATOM 622 C C . SER A 1 83 ? -17.666 -2.464 -2.230 1.00 23.43 80 SER A C 1
ATOM 623 O O . SER A 1 83 ? -17.997 -2.681 -1.058 1.00 23.36 80 SER A O 1
ATOM 628 N N . ALA A 1 84 ? -17.624 -3.429 -3.157 1.00 22.63 81 ALA A N 1
ATOM 629 C CA . ALA A 1 84 ? -17.934 -4.825 -2.845 1.00 22.73 81 ALA A CA 1
ATOM 630 C C . ALA A 1 84 ? -16.855 -5.454 -1.947 1.00 22.18 81 ALA A C 1
ATOM 631 O O . ALA A 1 84 ? -16.995 -6.578 -1.514 1.00 23.50 81 ALA A O 1
ATOM 633 N N . PHE A 1 85 ? -15.767 -4.746 -1.687 1.00 21.82 82 PHE A N 1
ATOM 634 C CA . PHE A 1 85 ? -14.792 -5.277 -0.708 1.00 21.80 82 PHE A CA 1
ATOM 635 C C . PHE A 1 85 ? -14.315 -4.259 0.315 1.00 22.61 82 PHE A C 1
ATOM 636 O O . PHE A 1 85 ? -14.532 -3.060 0.150 1.00 22.31 82 PHE A O 1
ATOM 644 N N . GLU A 1 86 ? -13.690 -4.770 1.379 1.00 23.42 83 GLU A N 1
ATOM 645 C CA . GLU A 1 86 ? -13.218 -3.953 2.495 1.00 24.37 83 GLU A CA 1
ATOM 646 C C . GLU A 1 86 ? -11.819 -4.388 2.857 1.00 24.10 83 GLU A C 1
ATOM 647 O O . GLU A 1 86 ? -11.389 -5.472 2.485 1.00 23.57 83 GLU A O 1
ATOM 653 N N . GLU A 1 87 ? -11.109 -3.558 3.624 1.00 24.30 84 GLU A N 1
ATOM 654 C CA . GLU A 1 87 ? -9.797 -3.966 4.167 1.00 24.05 84 GLU A CA 1
ATOM 655 C C . GLU A 1 87 ? -9.770 -5.370 4.818 1.00 24.08 84 GLU A C 1
ATOM 656 O O . GLU A 1 87 ? -8.842 -6.177 4.569 1.00 23.21 84 GLU A O 1
ATOM 662 N N . ALA A 1 88 ? -10.779 -5.656 5.649 1.00 23.55 85 ALA A N 1
ATOM 663 C CA . ALA A 1 88 ? -10.860 -6.908 6.408 1.00 23.76 85 ALA A CA 1
ATOM 664 C C . ALA A 1 88 ? -10.907 -8.144 5.534 1.00 23.40 85 ALA A C 1
ATOM 665 O O . ALA A 1 88 ? -10.660 -9.250 6.007 1.00 23.25 85 ALA A O 1
ATOM 667 N N . ASP A 1 89 ? -11.223 -7.938 4.254 1.00 23.26 86 ASP A N 1
ATOM 668 C CA . ASP A 1 89 ? -11.353 -9.028 3.298 1.00 23.31 86 ASP A CA 1
ATOM 669 C C . ASP A 1 89 ? -10.002 -9.510 2.798 1.00 23.07 86 ASP A C 1
ATOM 670 O O . ASP A 1 89 ? -9.877 -10.645 2.318 1.00 22.61 86 ASP A O 1
ATOM 675 N N . ASN A 1 90 ? -8.994 -8.651 2.929 1.00 22.41 87 ASN A N 1
ATOM 676 C CA . ASN A 1 90 ? -7.624 -8.960 2.525 1.00 22.50 87 ASN A CA 1
ATOM 677 C C . ASN A 1 90 ? -7.538 -9.438 1.069 1.00 21.90 87 ASN A C 1
ATOM 678 O O . ASN A 1 90 ? -6.931 -10.468 0.796 1.00 21.95 87 ASN A O 1
ATOM 683 N N . ILE A 1 91 ? -8.181 -8.701 0.162 1.00 21.47 88 ILE A N 1
ATOM 684 C CA . ILE A 1 91 ? -8.175 -9.015 -1.274 1.00 20.85 88 ILE A CA 1
ATOM 685 C C . ILE A 1 91 ? -6.847 -8.597 -1.887 1.00 20.91 88 ILE A C 1
ATOM 686 O O . ILE A 1 91 ? -6.375 -7.501 -1.633 1.00 21.09 88 ILE A O 1
ATOM 691 N N . ASP A 1 92 ? -6.255 -9.488 -2.671 1.00 20.73 89 ASP A N 1
ATOM 692 C CA . ASP A 1 92 ? -5.006 -9.190 -3.350 1.00 21.44 89 ASP A CA 1
ATOM 693 C C . ASP A 1 92 ? -5.193 -9.186 -4.864 1.00 20.73 89 ASP A C 1
ATOM 694 O O . ASP A 1 92 ? -4.304 -8.747 -5.584 1.00 21.10 89 ASP A O 1
ATOM 699 N N . THR A 1 93 ? -6.339 -9.676 -5.343 1.00 19.59 90 THR A N 1
ATOM 700 C CA . THR A 1 93 ? -6.587 -9.753 -6.793 1.00 19.06 90 THR A CA 1
ATOM 701 C C . THR A 1 93 ? -8.013 -9.326 -7.161 1.00 17.98 90 THR A C 1
ATOM 702 O O . THR A 1 93 ? -8.974 -9.727 -6.507 1.00 19.06 90 THR A O 1
ATOM 706 N N . ILE A 1 94 ? -8.141 -8.568 -8.243 1.00 17.01 91 ILE A N 1
ATOM 707 C CA . ILE A 1 94 ? -9.439 -8.105 -8.752 1.00 17.31 91 ILE A CA 1
ATOM 708 C C . ILE A 1 94 ? -9.559 -8.514 -10.220 1.00 17.78 91 ILE A C 1
ATOM 709 O O . ILE A 1 94 ? -8.619 -8.341 -10.999 1.00 18.35 91 ILE A O 1
ATOM 714 N N . THR A 1 95 ? -10.692 -9.105 -10.580 1.00 18.22 92 THR A N 1
ATOM 715 C CA . THR A 1 95 ? -11.001 -9.372 -11.985 1.00 19.12 92 THR A CA 1
ATOM 716 C C . THR A 1 95 ? -12.206 -8.514 -12.400 1.00 19.09 92 THR A C 1
ATOM 717 O O . THR A 1 95 ? -13.157 -8.344 -11.633 1.00 17.84 92 THR A O 1
ATOM 721 N N . ILE A 1 96 ? -12.150 -7.943 -13.600 1.00 19.17 93 ILE A N 1
ATOM 722 C CA . ILE A 1 96 ? -13.312 -7.242 -14.169 1.00 18.80 93 ILE A CA 1
ATOM 723 C C . ILE A 1 96 ? -13.420 -7.654 -15.624 1.00 19.65 93 ILE A C 1
ATOM 724 O O . ILE A 1 96 ? -12.508 -7.379 -16.395 1.00 18.65 93 ILE A O 1
ATOM 729 N N . CYS A 1 97 ? -14.515 -8.332 -15.982 1.00 19.16 94 CYS A N 1
ATOM 730 C CA . CYS A 1 97 ? -14.642 -8.900 -17.342 1.00 20.81 94 CYS A CA 1
ATOM 731 C C . CYS A 1 97 ? -15.958 -8.508 -17.966 1.00 20.46 94 CYS A C 1
ATOM 732 O O . CYS A 1 97 ? -16.883 -8.111 -17.255 1.00 20.40 94 CYS A O 1
ATOM 735 N N . GLY A 1 98 ? -16.042 -8.632 -19.289 1.00 21.11 95 GLY A N 1
ATOM 736 C CA . GLY A 1 98 ? -17.314 -8.486 -20.017 1.00 21.23 95 GLY A CA 1
ATOM 737 C C . GLY A 1 98 ? -17.937 -7.097 -20.002 1.00 21.47 95 GLY A C 1
ATOM 738 O O . GLY A 1 98 ? -19.171 -6.943 -20.041 1.00 20.45 95 GLY A O 1
ATOM 747 N N . GLY A 1 100 ? -16.989 -2.805 -21.437 1.00 20.39 97 GLY A N 1
ATOM 748 C CA . GLY A 1 100 ? -16.160 -1.973 -22.313 1.00 19.51 97 GLY A CA 1
ATOM 749 C C . GLY A 1 100 ? -14.967 -1.394 -21.580 1.00 19.69 97 GLY A C 1
ATOM 750 O O . GLY A 1 100 ? -15.000 -1.235 -20.361 1.00 18.55 97 GLY A O 1
ATOM 751 N N . GLY A 1 101 ? -13.900 -1.093 -22.317 1.00 18.94 98 GLY A N 1
ATOM 752 C CA . GLY A 1 101 ? -12.689 -0.572 -21.667 1.00 19.15 98 GLY A CA 1
ATOM 753 C C . GLY A 1 101 ? -12.868 0.753 -20.955 1.00 19.38 98 GLY A C 1
ATOM 754 O O . GLY A 1 101 ? -12.194 1.022 -19.943 1.00 19.36 98 GLY A O 1
ATOM 755 N N . ARG A 1 102 ? -13.747 1.613 -21.478 1.00 19.95 99 ARG A N 1
ATOM 756 C CA . ARG A 1 102 ? -14.007 2.879 -20.810 1.00 20.19 99 ARG A CA 1
ATOM 757 C C . ARG A 1 102 ? -14.693 2.624 -19.484 1.00 20.69 99 ARG A C 1
ATOM 758 O O . ARG A 1 102 ? -14.357 3.266 -18.462 1.00 20.11 99 ARG A O 1
ATOM 760 N N . LEU A 1 103 ? -15.632 1.676 -19.488 1.00 20.26 100 LEU A N 1
ATOM 761 C CA . LEU A 1 103 ? -16.394 1.369 -18.283 1.00 20.57 100 LEU A CA 1
ATOM 762 C C . LEU A 1 103 ? -15.484 0.798 -17.233 1.00 19.61 100 LEU A C 1
ATOM 763 O O . LEU A 1 103 ? -15.574 1.175 -16.084 1.00 20.25 100 LEU A O 1
ATOM 768 N N . ILE A 1 104 ? -14.610 -0.131 -17.617 1.00 18.59 101 ILE A N 1
ATOM 769 C CA . ILE A 1 104 ? -13.669 -0.691 -16.662 1.00 18.83 101 ILE A CA 1
ATOM 770 C C . ILE A 1 104 ? -12.803 0.414 -16.065 1.00 19.45 101 ILE A C 1
ATOM 771 O O . ILE A 1 104 ? -12.604 0.470 -14.845 1.00 19.53 101 ILE A O 1
ATOM 776 N N . ALA A 1 105 ? -12.285 1.277 -16.931 1.00 19.60 102 ALA A N 1
ATOM 777 C CA . ALA A 1 105 ? -11.401 2.352 -16.467 1.00 20.82 102 ALA A CA 1
ATOM 778 C C . ALA A 1 105 ? -12.149 3.258 -15.475 1.00 21.76 102 ALA A C 1
ATOM 779 O O . ALA A 1 105 ? -11.587 3.693 -14.457 1.00 21.10 102 ALA A O 1
ATOM 781 N N . ASP A 1 106 ? -13.418 3.525 -15.773 1.00 22.70 103 ASP A N 1
ATOM 782 C CA . ASP A 1 106 ? -14.264 4.328 -14.884 1.00 24.94 103 ASP A CA 1
ATOM 783 C C . ASP A 1 106 ? -14.510 3.723 -13.521 1.00 24.63 103 ASP A C 1
ATOM 784 O O . ASP A 1 106 ? -14.533 4.449 -12.526 1.00 24.95 103 ASP A O 1
ATOM 789 N N . ILE A 1 107 ? -14.775 2.419 -13.484 1.00 24.19 104 ILE A N 1
ATOM 790 C CA . ILE A 1 107 ? -14.990 1.698 -12.229 1.00 24.11 104 ILE A CA 1
ATOM 791 C C . I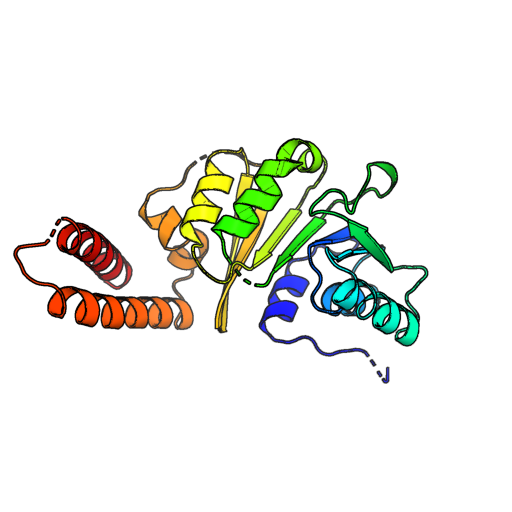LE A 1 107 ? -13.693 1.754 -11.406 1.00 24.54 104 ILE A C 1
ATOM 792 O O . ILE A 1 107 ? -13.716 1.986 -10.200 1.00 23.94 104 ILE A O 1
ATOM 797 N N . LEU A 1 108 ? -12.565 1.568 -12.084 1.00 24.02 105 LEU A N 1
ATOM 798 C CA . LEU A 1 108 ? -11.261 1.644 -11.427 1.00 24.15 105 LEU A CA 1
ATOM 799 C C . LEU A 1 108 ? -10.960 3.053 -10.904 1.00 24.49 105 LEU A C 1
ATOM 800 O O . LEU A 1 108 ? -10.483 3.215 -9.772 1.00 24.49 105 LEU A O 1
ATOM 805 N N . ASN A 1 109 ? -11.225 4.061 -11.735 1.00 25.36 106 ASN A N 1
ATOM 806 C CA . ASN A 1 109 ? -10.954 5.462 -11.382 1.00 25.54 106 ASN A CA 1
ATOM 807 C C . ASN A 1 109 ? -11.807 5.932 -10.199 1.00 25.99 106 ASN A C 1
ATOM 808 O O . ASN A 1 109 ? -11.287 6.539 -9.275 1.00 25.75 106 ASN A O 1
ATOM 813 N N . ASN A 1 110 ? -13.094 5.604 -10.225 1.00 26.81 107 ASN A N 1
ATOM 814 C CA . ASN A 1 110 ? -14.031 5.956 -9.150 1.00 27.32 107 ASN A CA 1
ATOM 815 C C . ASN A 1 110 ? -13.615 5.467 -7.771 1.00 27.49 107 ASN A C 1
ATOM 816 O O . ASN A 1 110 ? -13.940 6.090 -6.746 1.00 27.85 107 ASN A O 1
ATOM 821 N N . ASP A 1 111 ? -12.883 4.359 -7.744 1.00 27.44 108 ASP A N 1
ATOM 822 C CA . ASP A 1 111 ? -12.435 3.764 -6.489 1.00 27.67 108 ASP A CA 1
ATOM 823 C C . ASP A 1 111 ? -10.942 3.496 -6.458 1.00 27.03 108 ASP A C 1
ATOM 824 O O . ASP A 1 111 ? -10.477 2.532 -5.845 1.00 26.73 108 ASP A O 1
ATOM 829 N N . ILE A 1 112 ? -10.187 4.389 -7.085 1.00 26.50 109 ILE A N 1
ATOM 830 C CA . ILE A 1 112 ? -8.741 4.216 -7.210 1.00 26.30 109 ILE A CA 1
ATOM 831 C C . ILE A 1 112 ? -8.013 4.006 -5.872 1.00 26.27 109 ILE A C 1
ATOM 832 O O . ILE A 1 112 ? -7.072 3.201 -5.786 1.00 25.79 109 ILE A O 1
ATOM 837 N N . ASP A 1 113 ? -8.450 4.705 -4.828 1.00 26.10 110 ASP A N 1
ATOM 838 C CA . ASP A 1 113 ? -7.825 4.543 -3.508 1.00 26.46 110 ASP A CA 1
ATOM 839 C C . ASP A 1 113 ? -7.880 3.094 -3.001 1.00 25.73 110 ASP A C 1
ATOM 840 O O . ASP A 1 113 ? -6.965 2.622 -2.322 1.00 25.07 110 ASP A O 1
ATOM 845 N N . LYS A 1 114 ? -8.958 2.388 -3.329 1.00 24.95 111 LYS A N 1
ATOM 846 C CA . LYS A 1 114 ? -9.127 0.993 -2.897 1.00 25.24 111 LYS A CA 1
ATOM 847 C C . LYS A 1 114 ? -8.139 -0.002 -3.535 1.00 24.37 111 LYS A C 1
ATOM 848 O O . LYS A 1 114 ? -7.998 -1.130 -3.076 1.00 23.62 111 LYS A O 1
ATOM 854 N N . LEU A 1 115 ? -7.441 0.430 -4.575 1.00 23.49 112 LEU A N 1
ATOM 855 C CA . LEU A 1 115 ? -6.541 -0.455 -5.277 1.00 24.30 112 LEU A CA 1
ATOM 856 C C . LEU A 1 115 ? -5.174 -0.469 -4.605 1.00 24.85 112 LEU A C 1
ATOM 857 O O . LEU A 1 115 ? -4.307 -1.262 -4.964 1.00 24.76 112 LEU A O 1
ATOM 862 N N . GLN A 1 116 ? -4.990 0.410 -3.622 1.00 25.78 113 GLN A N 1
ATOM 863 C CA . GLN A 1 116 ? -3.667 0.616 -3.026 1.00 26.73 113 GLN A CA 1
ATOM 864 C C . GLN A 1 116 ? -3.039 -0.690 -2.544 1.00 26.97 113 GLN A C 1
ATOM 865 O O . GLN A 1 116 ? -1.840 -0.894 -2.709 1.00 28.56 113 GLN A O 1
ATOM 867 N N . HIS A 1 117 ? -3.849 -1.575 -1.971 1.00 27.27 114 HIS A N 1
ATOM 868 C CA . HIS A 1 117 ? -3.350 -2.865 -1.477 1.00 27.31 114 HIS A CA 1
ATOM 869 C C . HIS A 1 117 ? -3.649 -4.086 -2.387 1.00 26.56 114 HIS A C 1
ATOM 870 O O . HIS A 1 117 ? -3.366 -5.228 -2.016 1.00 27.54 114 HIS A O 1
ATOM 877 N N . VAL A 1 118 ? -4.156 -3.838 -3.595 1.00 24.93 115 VAL A N 1
ATOM 878 C CA . VAL A 1 118 ? -4.411 -4.920 -4.543 1.00 24.18 115 VAL A CA 1
ATOM 879 C C . VAL A 1 118 ? -3.149 -5.163 -5.366 1.00 23.47 115 VAL A C 1
ATOM 880 O O . VAL A 1 118 ? -2.596 -4.215 -5.908 1.00 24.17 115 VAL A O 1
ATOM 884 N N . LYS A 1 119 ? -2.674 -6.409 -5.408 1.00 22.25 116 LYS A N 1
ATOM 885 C CA . LYS A 1 119 ? -1.445 -6.753 -6.118 1.00 22.08 116 LYS A CA 1
ATOM 886 C C . LYS A 1 119 ? -1.588 -7.048 -7.614 1.00 21.99 116 LYS A C 1
ATOM 887 O O . LYS A 1 119 ? -0.679 -6.736 -8.387 1.00 21.67 116 LYS A O 1
ATOM 889 N N . THR A 1 120 ? -2.698 -7.677 -7.997 1.00 21.91 117 THR A N 1
ATOM 890 C CA . THR A 1 120 ? -2.917 -8.105 -9.387 1.00 21.15 117 THR A CA 1
ATOM 891 C C . THR A 1 120 ? -4.337 -7.783 -9.868 1.00 20.57 117 THR A C 1
ATOM 892 O O . THR A 1 120 ? -5.324 -8.003 -9.141 1.00 19.99 117 THR A O 1
ATOM 896 N N . LEU A 1 121 ? -4.445 -7.279 -11.096 1.00 19.43 118 LEU A N 1
ATOM 897 C CA . LEU A 1 121 ? -5.753 -7.175 -11.739 1.00 19.87 118 LEU A CA 1
ATOM 898 C C . LEU A 1 121 ? -5.718 -7.960 -13.028 1.00 19.62 118 LEU A C 1
ATOM 899 O O . LEU A 1 121 ? -4.724 -7.928 -13.740 1.00 19.55 118 LEU A O 1
ATOM 904 N N . VAL A 1 122 ? -6.793 -8.697 -13.298 1.00 18.81 119 VAL A N 1
ATOM 905 C CA . VAL A 1 122 ? -6.985 -9.339 -14.599 1.00 18.66 119 VAL A CA 1
ATOM 906 C C . VAL A 1 122 ? -8.249 -8.723 -15.189 1.00 17.95 119 VAL A C 1
ATOM 907 O O . VAL A 1 122 ? -9.316 -8.777 -14.580 1.00 18.12 119 VAL A O 1
ATOM 911 N N . LEU A 1 123 ? -8.105 -8.093 -16.348 1.00 17.90 120 LEU A N 1
ATOM 912 C CA . LEU A 1 123 ? -9.140 -7.242 -16.921 1.00 17.49 120 LEU A CA 1
ATOM 913 C C . LEU A 1 123 ? -9.425 -7.737 -18.327 1.00 18.13 120 LEU A C 1
ATOM 914 O O . LEU A 1 123 ? -8.503 -7.976 -19.125 1.00 18.62 120 LEU A O 1
ATOM 919 N N . GLN A 1 124 ? -10.697 -7.981 -18.598 1.00 18.33 121 GLN A N 1
ATOM 920 C CA . GLN A 1 124 ? -11.103 -8.451 -19.924 1.00 18.41 121 GLN A CA 1
ATOM 921 C C . GLN A 1 124 ? -12.099 -7.424 -20.479 1.00 18.95 121 GLN A C 1
ATOM 922 O O . GLN A 1 124 ? -13.309 -7.512 -20.250 1.00 18.36 121 GLN A O 1
ATOM 928 N N . PRO A 1 125 ? -11.577 -6.408 -21.183 1.00 19.07 122 PRO A N 1
ATOM 929 C CA . PRO A 1 125 ? -12.448 -5.434 -21.831 1.00 19.55 122 PRO A CA 1
ATOM 930 C C . PRO A 1 125 ? -13.058 -6.017 -23.103 1.00 20.12 122 PRO A C 1
ATOM 931 O O . PRO A 1 125 ? -12.387 -6.800 -23.817 1.00 21.02 122 PRO A O 1
ATOM 935 N N . ASN A 1 126 ? -14.290 -5.627 -23.409 1.00 20.45 123 ASN A N 1
ATOM 936 C CA . ASN A 1 126 ? -14.918 -6.070 -24.655 1.00 21.55 123 ASN A CA 1
ATOM 937 C C . ASN A 1 126 ? -14.566 -5.205 -25.857 1.00 21.85 123 ASN A C 1
ATOM 938 O O . ASN A 1 126 ? -14.758 -5.633 -27.003 1.00 22.66 123 ASN A O 1
ATOM 943 N N . ASN A 1 127 ? -14.104 -3.987 -25.586 1.00 21.53 124 ASN A N 1
ATOM 944 C CA . ASN A 1 127 ? -13.821 -2.983 -26.607 1.00 21.62 124 ASN A CA 1
ATOM 945 C C . ASN A 1 127 ? -13.098 -1.817 -25.961 1.00 22.03 124 ASN A C 1
ATOM 946 O O . ASN A 1 127 ? -12.845 -1.849 -24.753 1.00 21.46 124 ASN A O 1
ATOM 951 N N . ARG A 1 128 ? -12.745 -0.799 -26.756 1.00 22.05 125 ARG A N 1
ATOM 952 C CA . ARG A 1 128 ? -12.060 0.408 -26.249 1.00 22.29 125 ARG A CA 1
ATOM 953 C C . ARG A 1 128 ? -10.904 0.053 -25.329 1.00 21.73 125 ARG A C 1
ATOM 954 O O . ARG A 1 128 ? -10.688 0.706 -24.306 1.00 21.07 125 ARG A O 1
ATOM 962 N N . GLU A 1 129 ? -10.146 -0.965 -25.728 1.00 21.93 126 GLU A N 1
ATOM 963 C CA . GLU A 1 129 ? -9.028 -1.463 -24.961 1.00 21.68 126 GLU A CA 1
ATOM 964 C C . GLU A 1 129 ? -7.988 -0.362 -24.806 1.00 21.45 126 GLU A C 1
ATOM 965 O O . GLU A 1 129 ? -7.314 -0.282 -23.790 1.00 20.05 126 GLU A O 1
ATOM 971 N N . ASP A 1 130 ? -7.861 0.473 -25.831 1.00 21.82 127 ASP A N 1
ATOM 972 C CA . ASP A 1 130 ? -6.878 1.550 -25.811 1.00 22.34 127 ASP A CA 1
ATOM 973 C C . ASP A 1 130 ? -7.176 2.577 -24.706 1.00 22.19 127 ASP A C 1
ATOM 974 O O . ASP A 1 130 ? -6.252 3.081 -24.064 1.00 21.14 127 ASP A O 1
ATOM 979 N N . ASP A 1 131 ? -8.459 2.870 -24.484 1.00 21.30 128 ASP A N 1
ATOM 980 C CA . ASP A 1 131 ? -8.856 3.767 -23.405 1.00 21.32 128 ASP A CA 1
ATOM 981 C C . ASP A 1 131 ? -8.511 3.213 -22.019 1.00 20.71 128 ASP A C 1
ATOM 982 O O . ASP A 1 131 ? -8.143 3.954 -21.115 1.00 19.83 128 ASP A O 1
ATOM 987 N N . LEU A 1 132 ? -8.636 1.905 -21.863 1.00 20.73 129 LEU A N 1
ATOM 988 C CA . LEU A 1 132 ? -8.268 1.245 -20.612 1.00 19.96 129 LEU A CA 1
ATOM 989 C C . LEU A 1 132 ? -6.736 1.291 -20.445 1.00 19.19 129 LEU A C 1
ATOM 990 O O . LEU A 1 132 ? -6.241 1.618 -19.379 1.00 17.76 129 LEU A O 1
ATOM 995 N N . ARG A 1 133 ? -5.998 0.957 -21.501 1.00 18.45 130 ARG A N 1
ATOM 996 C CA . ARG A 1 133 ? -4.545 1.090 -21.453 1.00 19.21 130 ARG A CA 1
ATOM 997 C C . ARG A 1 133 ? -4.112 2.523 -21.079 1.00 19.56 130 ARG A C 1
ATOM 998 O O . ARG A 1 133 ? -3.167 2.700 -20.305 1.00 19.72 130 ARG A O 1
ATOM 1006 N N . LYS A 1 134 ? -4.804 3.531 -21.609 1.00 19.76 131 LYS A N 1
ATOM 1007 C CA . LYS A 1 134 ? -4.433 4.922 -21.327 1.00 20.57 131 LYS A CA 1
ATOM 1008 C C . LYS A 1 134 ? -4.610 5.244 -19.860 1.00 20.07 131 LYS A C 1
ATOM 1009 O O . LYS A 1 134 ? -3.776 5.922 -19.264 1.00 20.37 131 LYS A O 1
ATOM 1015 N N . TRP A 1 135 ? -5.683 4.726 -19.285 1.00 19.83 132 TRP A N 1
ATOM 1016 C CA . TRP A 1 135 ? -5.970 4.956 -17.887 1.00 19.83 132 TRP A CA 1
ATOM 1017 C C . TRP A 1 135 ? -4.946 4.241 -17.019 1.00 19.34 132 TRP A C 1
ATOM 1018 O O . TRP A 1 135 ? -4.474 4.816 -16.054 1.00 19.35 132 TRP A O 1
ATOM 1029 N N . LEU A 1 136 ? -4.610 3.000 -17.369 1.00 18.50 133 LEU A N 1
ATOM 1030 C CA . LEU A 1 136 ? -3.622 2.244 -16.618 1.00 19.56 133 LEU A CA 1
ATOM 1031 C C . LEU A 1 136 ? -2.279 2.977 -16.608 1.00 20.20 133 LEU A C 1
ATOM 1032 O O . LEU A 1 136 ? -1.659 3.170 -15.537 1.00 19.66 133 LEU A O 1
ATOM 1037 N N . ALA A 1 137 ? -1.840 3.401 -17.797 1.00 20.80 134 ALA A N 1
ATOM 1038 C CA . ALA A 1 137 ? -0.541 4.107 -17.927 1.00 20.93 134 ALA A CA 1
ATOM 1039 C C . ALA A 1 137 ? -0.468 5.383 -17.110 1.00 21.71 134 ALA A C 1
ATOM 1040 O O . ALA A 1 137 ? 0.591 5.719 -16.575 1.00 21.86 134 ALA A O 1
ATOM 1042 N N . ALA A 1 138 ? -1.580 6.113 -17.048 1.00 21.88 135 ALA A N 1
ATOM 1043 C CA . ALA A 1 138 ? -1.636 7.406 -16.372 1.00 22.24 135 ALA A CA 1
ATOM 1044 C C . ALA A 1 138 ? -1.706 7.275 -14.858 1.00 22.34 135 ALA A C 1
ATOM 1045 O O . ALA A 1 138 ? -1.475 8.264 -14.146 1.00 23.37 135 ALA A O 1
ATOM 1047 N N . ASN A 1 139 ? -2.021 6.074 -14.362 1.00 21.49 136 ASN A N 1
ATOM 1048 C CA . ASN A 1 139 ? -2.254 5.893 -12.927 1.00 20.82 136 ASN A CA 1
ATOM 1049 C C . ASN A 1 139 ? -1.330 4.896 -12.224 1.00 20.50 136 ASN A C 1
ATOM 1050 O O . ASN A 1 139 ? -1.692 4.284 -11.212 1.00 19.42 136 ASN A O 1
ATOM 1055 N N . ASP A 1 140 ? -0.114 4.747 -12.757 1.00 20.11 137 ASP A N 1
ATOM 1056 C CA . ASP A 1 140 ? 0.910 3.959 -12.081 1.00 20.56 137 ASP A CA 1
ATOM 1057 C C . ASP A 1 140 ? 0.493 2.458 -11.989 1.00 20.36 137 ASP A C 1
ATOM 1058 O O . ASP A 1 140 ? 0.816 1.750 -11.029 1.00 19.81 137 ASP A O 1
ATOM 1063 N N . PHE A 1 141 ? -0.208 1.991 -13.027 1.00 20.34 138 PHE A N 1
ATOM 1064 C CA . PHE A 1 141 ? -0.361 0.562 -13.281 1.00 20.15 138 PHE A CA 1
ATOM 1065 C C . PHE A 1 141 ? 0.452 0.119 -14.483 1.00 20.80 138 PHE A C 1
ATOM 1066 O O . PHE A 1 141 ? 0.736 0.919 -15.379 1.00 21.37 138 PHE A O 1
ATOM 1074 N N . GLU A 1 142 ? 0.851 -1.147 -14.470 1.00 20.70 139 GLU A N 1
ATOM 1075 C CA . GLU A 1 142 ? 1.681 -1.725 -15.506 1.00 21.75 139 GLU A CA 1
ATOM 1076 C C . GLU A 1 142 ? 1.080 -3.042 -16.005 1.00 21.15 139 GLU A C 1
ATOM 1077 O O . GLU A 1 142 ? 0.703 -3.911 -15.222 1.00 21.89 139 GLU A O 1
ATOM 1083 N N . ILE A 1 143 ? 0.975 -3.169 -17.320 1.00 21.35 140 ILE A N 1
ATOM 1084 C CA . ILE A 1 143 ? 0.561 -4.417 -17.948 1.00 20.25 140 ILE A CA 1
ATOM 1085 C C . ILE A 1 143 ? 1.770 -5.346 -17.961 1.00 21.34 140 ILE A C 1
ATOM 1086 O O . ILE A 1 143 ? 2.848 -4.952 -18.443 1.00 21.30 140 ILE A O 1
ATOM 1091 N N . VAL A 1 144 ? 1.606 -6.560 -17.432 1.00 21.15 141 VAL A N 1
ATOM 1092 C CA . VAL A 1 144 ? 2.713 -7.543 -17.357 1.00 21.71 141 VAL A CA 1
ATOM 1093 C C . VAL A 1 144 ? 2.517 -8.774 -18.220 1.00 21.74 141 VAL A C 1
ATOM 1094 O O . VAL A 1 144 ? 3.453 -9.546 -18.422 1.00 22.85 141 VAL A O 1
ATOM 1098 N N . ALA A 1 145 ? 1.288 -8.956 -18.711 1.00 21.55 142 ALA A N 1
ATOM 1099 C CA . ALA A 1 145 ? 0.964 -9.943 -19.722 1.00 20.85 142 ALA A CA 1
ATOM 1100 C C . ALA A 1 145 ? -0.343 -9.561 -20.430 1.00 20.43 142 ALA A C 1
ATOM 1101 O O . ALA A 1 145 ? -1.216 -8.873 -19.842 1.00 20.29 142 ALA A O 1
ATOM 1103 N N . GLU A 1 146 ? -0.464 -9.983 -21.692 1.00 19.24 143 GLU A N 1
ATOM 1104 C CA . GLU A 1 146 ? -1.722 -9.864 -22.446 1.00 18.75 143 GLU A CA 1
ATOM 1105 C C . GLU A 1 146 ? -2.023 -11.134 -23.234 1.00 19.45 143 GLU A C 1
ATOM 1106 O O . GLU A 1 146 ? -1.112 -11.857 -23.640 1.00 19.10 143 GLU A O 1
ATOM 1112 N N . ASP A 1 147 ? -3.307 -11.407 -23.474 1.00 17.98 144 ASP A N 1
ATOM 1113 C CA . ASP A 1 147 ? -3.681 -12.505 -24.325 1.00 19.26 144 ASP A CA 1
ATOM 11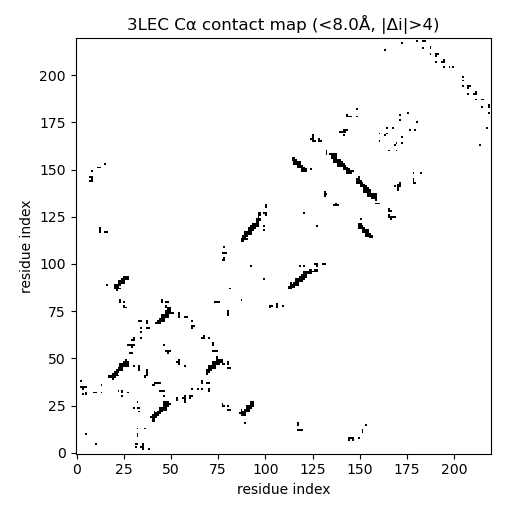14 C C . ASP A 1 147 ? -4.807 -12.032 -25.237 1.00 18.81 144 ASP A C 1
ATOM 1115 O O . ASP A 1 147 ? -5.538 -11.145 -24.870 1.00 20.03 144 ASP A O 1
ATOM 1120 N N . ILE A 1 148 ? -4.885 -12.590 -26.433 1.00 19.39 145 ILE A N 1
ATOM 1121 C CA . ILE A 1 148 ? -6.050 -12.383 -27.300 1.00 19.49 145 ILE A CA 1
ATOM 1122 C C . ILE A 1 148 ? -6.511 -13.772 -27.717 1.00 20.61 145 ILE A C 1
ATOM 1123 O O . ILE A 1 148 ? -5.692 -14.634 -28.080 1.00 20.74 145 ILE A O 1
ATOM 1128 N N . LEU A 1 149 ? -7.816 -13.999 -27.620 1.00 20.94 146 LEU A N 1
ATOM 1129 C CA . LEU A 1 149 ? -8.407 -15.311 -27.810 1.00 23.06 146 LEU A CA 1
ATOM 1130 C C . LEU A 1 149 ? -9.623 -15.191 -28.706 1.00 23.95 146 LEU A C 1
ATOM 1131 O O . LEU A 1 149 ? -10.162 -14.101 -28.843 1.00 24.29 146 LEU A O 1
ATOM 1136 N N . THR A 1 150 ? -10.064 -16.311 -29.285 1.00 26.97 147 THR A N 1
ATOM 1137 C CA . THR A 1 150 ? -11.238 -16.357 -30.163 1.00 29.06 147 THR A CA 1
ATOM 1138 C C . THR A 1 150 ? -12.335 -17.279 -29.605 1.00 29.76 147 THR A C 1
ATOM 1139 O O . THR A 1 150 ? -12.039 -18.306 -28.999 1.00 30.69 147 THR A O 1
ATOM 1143 N N . GLU A 1 151 ? -13.588 -16.900 -29.818 1.00 31.21 148 GLU A N 1
ATOM 1144 C CA . GLU A 1 151 ? -14.730 -17.596 -29.209 1.00 31.76 148 GLU A CA 1
ATOM 1145 C C . GLU A 1 151 ? -16.080 -16.995 -29.623 1.00 32.08 148 GLU A C 1
ATOM 1146 O O . GLU A 1 151 ? -16.462 -15.912 -29.160 1.00 32.03 148 GLU A O 1
ATOM 1152 N N . LYS A 1 154 ? -16.173 -14.001 -31.715 1.00 29.86 151 LYS A N 1
ATOM 1153 C CA . LYS A 1 154 ? -15.525 -12.753 -31.353 1.00 29.87 151 LYS A CA 1
ATOM 1154 C C . LYS A 1 154 ? -14.071 -13.003 -30.888 1.00 28.91 151 LYS A C 1
ATOM 1155 O O . LYS A 1 154 ? -13.721 -14.113 -30.499 1.00 28.67 151 LYS A O 1
ATOM 1161 N N . ARG A 1 155 ? -13.220 -11.979 -30.956 1.00 27.65 152 ARG A N 1
ATOM 1162 C CA . ARG A 1 155 ? -11.918 -12.061 -30.308 1.00 26.21 152 ARG A CA 1
ATOM 1163 C C . ARG A 1 155 ? -12.058 -11.326 -29.002 1.00 24.54 152 ARG A C 1
ATOM 1164 O O . ARG A 1 155 ? -12.766 -10.343 -28.950 1.00 25.37 152 ARG A O 1
ATOM 1172 N N . TYR A 1 156 ? -11.359 -11.776 -27.958 1.00 22.94 153 TYR A N 1
ATOM 1173 C CA . TYR A 1 156 ? -11.361 -11.061 -26.681 1.00 21.60 153 TYR A CA 1
ATOM 1174 C C . TYR A 1 156 ? -9.927 -10.881 -26.195 1.00 20.15 153 TYR A C 1
ATOM 1175 O O . TYR A 1 156 ? -9.146 -11.839 -26.233 1.00 20.73 153 TYR A O 1
ATOM 1184 N N . GLU A 1 157 ? -9.615 -9.669 -25.747 1.00 18.85 154 GLU A N 1
ATOM 1185 C CA . GLU A 1 157 ? -8.325 -9.3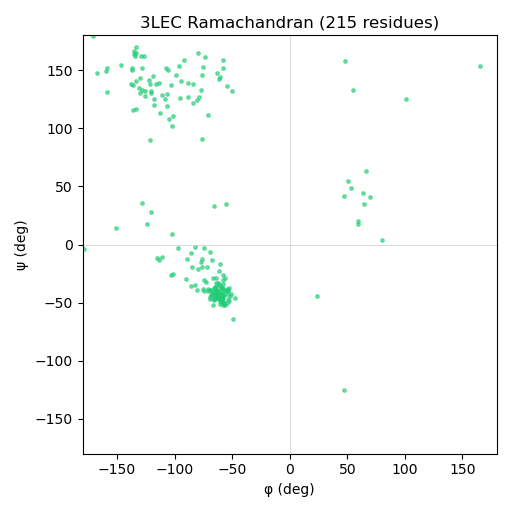42 -25.156 1.00 18.74 154 GLU A CA 1
ATOM 1186 C C . GLU A 1 157 ? -8.387 -9.452 -23.651 1.00 18.89 154 GLU A C 1
ATOM 1187 O O . GLU A 1 157 ? -9.386 -9.062 -23.046 1.00 19.18 154 GLU A O 1
ATOM 1193 N N . ILE A 1 158 ? -7.313 -9.977 -23.054 1.00 18.86 155 ILE A N 1
ATOM 1194 C CA . ILE A 1 158 ? -7.155 -10.005 -21.599 1.00 18.46 155 ILE A CA 1
ATOM 1195 C C . ILE A 1 158 ? -5.873 -9.239 -21.230 1.00 18.69 155 ILE A C 1
ATOM 1196 O O . ILE A 1 158 ? -4.820 -9.497 -21.810 1.00 18.91 155 ILE A O 1
ATOM 1201 N N . LEU A 1 159 ? -5.978 -8.318 -20.274 1.00 18.07 156 LEU A N 1
ATOM 1202 C CA . LEU A 1 159 ? -4.826 -7.583 -19.746 1.00 18.48 156 LEU A CA 1
ATOM 1203 C C . LEU A 1 159 ? -4.529 -7.979 -18.313 1.00 18.96 156 LEU A C 1
ATOM 1204 O O . LEU A 1 159 ? -5.410 -7.932 -17.476 1.00 19.00 156 LEU A O 1
ATOM 1209 N N . VAL A 1 160 ? -3.271 -8.329 -18.025 1.00 17.90 157 VAL A N 1
ATOM 1210 C CA . VAL A 1 160 ? -2.856 -8.691 -16.655 1.00 18.10 157 VAL A CA 1
ATOM 1211 C C . VAL A 1 160 ? -2.036 -7.531 -16.143 1.00 17.80 157 VAL A C 1
ATOM 1212 O O . VAL A 1 160 ? -1.124 -7.064 -16.841 1.00 16.58 157 VAL A O 1
ATOM 1216 N N . VAL A 1 161 ? -2.376 -7.045 -14.946 1.00 17.05 158 VAL A N 1
ATOM 1217 C CA . VAL A 1 161 ? -1.899 -5.749 -14.490 1.00 18.79 158 VAL A CA 1
ATOM 1218 C C . VAL A 1 161 ? -1.379 -5.853 -13.061 1.00 18.97 158 VAL A C 1
ATOM 1219 O O . VAL A 1 161 ? -1.934 -6.566 -12.229 1.00 18.58 158 VAL A O 1
ATOM 1223 N N . LYS A 1 162 ? -0.290 -5.153 -12.788 1.00 20.04 159 LYS A N 1
ATOM 1224 C CA . LYS A 1 162 ? 0.157 -4.976 -11.412 1.00 20.64 159 LYS A CA 1
ATOM 1225 C C . LYS A 1 162 ? 0.498 -3.495 -11.201 1.00 21.15 159 LYS A C 1
ATOM 1226 O O . LYS A 1 162 ? 0.556 -2.731 -12.154 1.00 21.85 159 LYS A O 1
ATOM 1232 N N . HIS A 1 163 ? 0.729 -3.078 -9.961 1.00 21.05 160 HIS A N 1
ATOM 1233 C CA . HIS A 1 163 ? 1.222 -1.715 -9.742 1.00 21.90 160 HIS A CA 1
ATOM 1234 C C . HIS A 1 163 ? 2.568 -1.602 -10.443 1.00 21.80 160 HIS A C 1
ATOM 1235 O O . HIS A 1 163 ? 3.344 -2.570 -10.470 1.00 22.49 160 HIS A O 1
ATOM 1242 N N . GLY A 1 164 ? 2.816 -0.438 -11.043 1.00 21.90 161 GLY A N 1
ATOM 1243 C CA . GLY A 1 164 ? 4.071 -0.164 -11.733 1.00 21.84 161 GLY A CA 1
ATOM 1244 C C . GLY A 1 164 ? 3.955 1.058 -12.617 1.00 21.44 161 GLY A C 1
ATOM 1245 O O . GLY A 1 164 ? 2.866 1.398 -13.076 1.00 21.76 161 GLY A O 1
ATOM 1246 N N . HIS A 1 165 ? 5.083 1.722 -12.854 1.00 20.97 162 HIS A N 1
ATOM 1247 C CA . HIS A 1 165 ? 5.108 2.890 -13.697 1.00 20.99 162 HIS A CA 1
ATOM 1248 C C . HIS A 1 165 ? 5.420 2.504 -15.142 1.00 21.31 162 HIS A C 1
ATOM 1249 O O . HIS A 1 165 ? 6.495 1.988 -15.431 1.00 21.38 162 HIS A O 1
ATOM 1264 N N . ASN A 1 167 ? 5.240 3.510 -19.386 1.00 25.81 164 ASN A N 1
ATOM 1265 C CA . ASN A 1 167 ? 5.019 4.466 -20.457 1.00 26.97 164 ASN A CA 1
ATOM 1266 C C . ASN A 1 167 ? 4.692 3.651 -21.685 1.00 26.74 164 ASN A C 1
ATOM 1267 O O . ASN A 1 167 ? 5.384 2.664 -21.979 1.00 27.10 164 ASN A O 1
ATOM 1272 N N . LEU A 1 168 ? 3.619 4.024 -22.373 1.00 26.10 165 LEU A N 1
ATOM 1273 C CA . LEU A 1 168 ? 3.255 3.339 -23.621 1.00 26.12 165 LEU A CA 1
ATOM 1274 C C . LEU A 1 168 ? 3.174 4.301 -24.799 1.00 25.51 165 LEU A C 1
ATOM 1275 O O . LEU A 1 168 ? 2.695 5.423 -24.636 1.00 26.01 165 LEU A O 1
ATOM 1280 N N . THR A 1 169 ? 3.639 3.843 -25.970 1.00 24.81 166 THR A N 1
ATOM 1281 C CA . THR A 1 169 ? 3.495 4.579 -27.231 1.00 24.43 166 THR A CA 1
ATOM 1282 C C . THR A 1 169 ? 2.042 4.506 -27.702 1.00 23.87 166 THR A C 1
ATOM 1283 O O . THR A 1 169 ? 1.281 3.623 -27.262 1.00 22.02 166 THR A O 1
ATOM 1287 N N . ALA A 1 170 ? 1.659 5.419 -28.598 1.00 23.70 167 ALA A N 1
ATOM 1288 C CA . ALA A 1 170 ? 0.327 5.367 -29.196 1.00 24.18 167 ALA A CA 1
ATOM 1289 C C . ALA A 1 170 ? 0.062 3.977 -29.751 1.00 23.53 167 ALA A C 1
ATOM 1290 O O . ALA A 1 170 ? -1.025 3.457 -29.549 1.00 25.12 167 ALA A O 1
ATOM 1292 N N . LYS A 1 171 ? 1.055 3.370 -30.420 1.00 23.52 168 LYS A N 1
ATOM 1293 C CA . LYS A 1 171 ? 0.887 2.022 -30.984 1.00 23.12 168 LYS A CA 1
ATOM 1294 C C . LYS A 1 171 ? 0.625 0.988 -29.893 1.00 22.80 168 LYS A C 1
ATOM 1295 O O . LYS A 1 171 ? -0.270 0.152 -30.025 1.00 21.43 168 LYS A O 1
ATOM 1301 N N . GLU A 1 172 ? 1.420 1.049 -28.825 1.00 22.00 169 GLU A N 1
ATOM 1302 C CA . GLU A 1 172 ? 1.289 0.109 -27.716 1.00 22.20 169 GLU A CA 1
ATOM 1303 C C . GLU A 1 172 ? -0.053 0.288 -27.024 1.00 21.34 169 GLU A C 1
ATOM 1304 O O . GLU A 1 172 ? -0.669 -0.687 -26.602 1.00 20.49 169 GLU A O 1
ATOM 1310 N N . LEU A 1 173 ? -0.516 1.526 -26.926 1.00 20.66 170 LEU A N 1
ATOM 1311 C CA . LEU A 1 173 ? -1.810 1.786 -26.318 1.00 21.07 170 LEU A CA 1
ATOM 1312 C C . LEU A 1 173 ? -2.899 1.100 -27.144 1.00 21.02 170 LEU A C 1
ATOM 1313 O O . LEU A 1 173 ? -3.784 0.457 -26.589 1.00 20.53 170 LEU A O 1
ATOM 1318 N N . ARG A 1 174 ? -2.806 1.215 -28.472 1.00 20.27 171 ARG A N 1
ATOM 1319 C CA . ARG A 1 174 ? -3.878 0.751 -29.351 1.00 19.57 171 ARG A CA 1
ATOM 1320 C C . ARG A 1 174 ? -3.821 -0.756 -29.576 1.00 19.88 171 ARG A C 1
ATOM 1321 O O . ARG A 1 174 ? -4.853 -1.417 -29.590 1.00 19.24 171 ARG A O 1
ATOM 1329 N N . PHE A 1 175 ? -2.611 -1.301 -29.726 1.00 19.02 172 PHE A N 1
ATOM 1330 C CA . PHE A 1 175 ? -2.444 -2.713 -30.092 1.00 20.07 172 PHE A CA 1
ATOM 1331 C C . PHE A 1 175 ? -2.082 -3.643 -28.945 1.00 20.60 172 PHE A C 1
ATOM 1332 O O . PHE A 1 175 ? -2.376 -4.850 -29.010 1.00 20.02 172 PHE A O 1
ATOM 1340 N N . GLY A 1 176 ? -1.450 -3.074 -27.913 1.00 20.76 173 GLY A N 1
ATOM 1341 C CA . GLY A 1 176 ? -1.040 -3.841 -26.733 1.00 20.92 173 GLY A CA 1
ATOM 1342 C C . GLY A 1 176 ? 0.444 -4.163 -26.805 1.00 21.59 173 GLY A C 1
ATOM 1343 O O . GLY A 1 176 ? 0.902 -4.713 -27.802 1.00 20.54 173 GLY A O 1
ATOM 1344 N N . PRO A 1 177 ? 1.206 -3.793 -25.756 1.00 21.49 174 PRO A N 1
ATOM 1345 C CA . PRO A 1 177 ? 2.644 -4.005 -25.774 1.00 22.11 174 PRO A CA 1
ATOM 1346 C C . PRO A 1 177 ? 2.985 -5.490 -25.948 1.00 21.61 174 PRO A C 1
ATOM 1347 O O . PRO A 1 177 ? 3.886 -5.825 -26.731 1.00 22.25 174 PRO A O 1
ATOM 1351 N N . PHE A 1 178 ? 2.263 -6.371 -25.242 1.00 20.38 175 PHE A N 1
ATOM 1352 C CA . PHE A 1 178 ? 2.505 -7.814 -25.314 1.00 20.59 175 PHE A CA 1
ATOM 1353 C C . PHE A 1 178 ? 1.842 -8.470 -26.511 1.00 20.45 175 PHE A C 1
ATOM 1354 O O . PHE A 1 178 ? 2.401 -9.397 -27.075 1.00 21.90 175 PHE A O 1
ATOM 1362 N N . LEU A 1 179 ? 0.663 -7.981 -26.907 1.00 20.48 176 LEU A N 1
ATOM 1363 C CA . LEU A 1 179 ? -0.006 -8.516 -28.111 1.00 20.13 176 LEU A CA 1
ATOM 1364 C C . LEU A 1 179 ? 0.801 -8.202 -29.375 1.00 20.78 176 LEU A C 1
ATOM 1365 O O . LEU A 1 179 ? 0.897 -9.025 -30.278 1.00 20.96 176 LEU A O 1
ATOM 1370 N N . LEU A 1 180 ? 1.391 -7.015 -29.410 1.00 21.79 177 LEU A N 1
ATOM 1371 C CA . LEU A 1 180 ? 2.269 -6.629 -30.532 1.00 22.77 177 LEU A CA 1
ATOM 1372 C C . LEU A 1 180 ? 3.476 -7.547 -30.658 1.00 24.03 177 LEU A C 1
ATOM 1373 O O . LEU A 1 180 ? 3.844 -7.978 -31.758 1.00 23.08 177 LEU A O 1
ATOM 1378 N N . SER A 1 181 ? 4.076 -7.852 -29.515 1.00 25.25 178 SER A N 1
ATOM 1379 C CA . SER A 1 181 ? 5.312 -8.617 -29.456 1.00 27.14 178 SER A CA 1
ATOM 1380 C C . SER A 1 181 ? 5.077 -10.101 -29.748 1.00 27.98 178 SER A C 1
ATOM 1381 O O . SER A 1 181 ? 5.874 -10.753 -30.442 1.00 27.97 178 SER A O 1
ATOM 1384 N N . ASN A 1 182 ? 3.979 -10.635 -29.220 1.00 28.39 179 ASN A N 1
ATOM 1385 C CA . ASN A 1 182 ? 3.637 -12.034 -29.453 1.00 29.71 179 ASN A CA 1
ATOM 1386 C C . ASN A 1 182 ? 3.239 -12.227 -30.921 1.00 29.01 179 ASN A C 1
ATOM 1387 O O . ASN A 1 182 ? 3.624 -13.222 -31.535 1.00 29.56 179 ASN A O 1
ATOM 1392 N N . ASN A 1 183 ? 2.501 -11.252 -31.475 1.00 28.42 180 ASN A N 1
ATOM 1393 C CA . ASN A 1 183 ? 2.140 -11.190 -32.901 1.00 27.11 180 ASN A CA 1
ATOM 1394 C C . ASN A 1 183 ? 1.541 -12.506 -33.397 1.00 26.52 180 ASN A C 1
ATOM 1395 O O . ASN A 1 183 ? 2.018 -13.095 -34.367 1.00 26.36 180 ASN A O 1
ATOM 1400 N N . THR A 1 184 ? 0.494 -12.974 -32.717 1.00 24.84 181 THR A N 1
ATOM 1401 C CA . THR A 1 184 ? -0.102 -14.272 -33.017 1.00 24.69 181 THR A CA 1
ATOM 1402 C C . THR A 1 184 ? -1.011 -14.176 -34.231 1.00 24.57 181 THR A C 1
ATOM 1403 O O . THR A 1 184 ? -1.397 -13.082 -34.621 1.00 24.60 181 THR A O 1
ATOM 1407 N N . THR A 1 185 ? -1.365 -15.325 -34.805 1.00 24.32 182 THR A N 1
ATOM 1408 C CA . THR A 1 185 ? -2.378 -15.376 -35.865 1.00 24.88 182 THR A CA 1
ATOM 1409 C C . THR A 1 185 ? -3.692 -14.668 -35.490 1.00 23.43 182 THR A C 1
ATOM 1410 O O . THR A 1 185 ? -4.235 -13.934 -36.308 1.00 22.03 182 THR A O 1
ATOM 1414 N N . VAL A 1 186 ? -4.195 -14.893 -34.274 1.00 23.23 183 VAL A N 1
ATOM 1415 C CA . VAL A 1 186 ? -5.473 -14.290 -33.837 1.00 22.84 183 VAL A CA 1
ATOM 1416 C C . VAL A 1 186 ? -5.361 -12.769 -33.863 1.00 22.67 183 VAL A C 1
ATOM 1417 O O . VAL A 1 186 ? -6.273 -12.065 -34.299 1.00 22.86 183 VAL A O 1
ATOM 1421 N N . PHE A 1 187 ? -4.238 -12.272 -33.373 1.00 21.70 184 PHE A N 1
ATOM 1422 C CA . PHE A 1 187 ? -3.946 -10.835 -33.356 1.00 20.61 184 PHE A CA 1
ATOM 1423 C C . PHE A 1 187 ? -3.969 -10.244 -34.776 1.00 20.23 184 PHE A C 1
ATOM 1424 O O . PHE A 1 187 ? -4.621 -9.231 -35.036 1.00 20.17 184 PHE A O 1
ATOM 1432 N N . LYS A 1 188 ? -3.258 -10.887 -35.688 1.00 19.62 185 LYS A N 1
ATOM 1433 C CA . LYS A 1 188 ? -3.235 -10.475 -37.085 1.00 20.56 185 LYS A CA 1
ATOM 1434 C C . LYS A 1 188 ? -4.646 -10.492 -37.675 1.00 20.71 185 LYS A C 1
ATOM 1435 O O . LYS A 1 188 ? -5.060 -9.530 -38.328 1.00 20.27 185 LYS A O 1
ATOM 1441 N N . GLU A 1 189 ? -5.407 -11.552 -37.392 1.00 20.81 186 GLU A N 1
ATOM 1442 C CA . GLU A 1 189 ? -6.775 -11.649 -37.922 1.00 22.06 186 GLU A CA 1
ATOM 1443 C C . GLU A 1 189 ? -7.657 -10.531 -37.365 1.00 21.03 186 GLU A C 1
ATOM 1444 O O . GLU A 1 189 ? -8.470 -9.946 -38.101 1.00 20.34 186 GLU A O 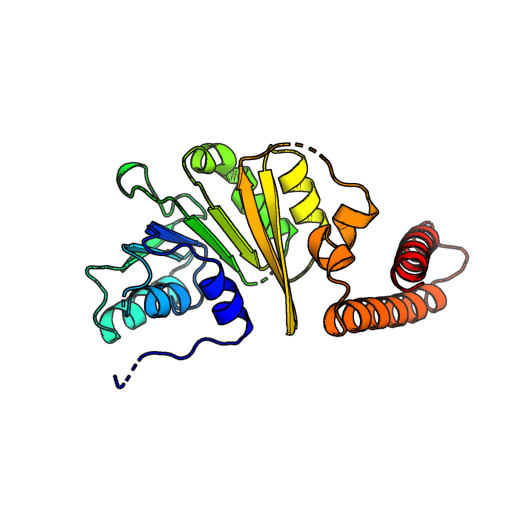1
ATOM 1450 N N . LYS A 1 190 ? -7.495 -10.212 -36.079 1.00 20.60 187 LYS A N 1
ATOM 1451 C CA . LYS A 1 190 ? -8.307 -9.131 -35.492 1.00 20.46 187 LYS A CA 1
ATOM 1452 C C . LYS A 1 190 ? -8.052 -7.822 -36.201 1.00 19.53 187 LYS A C 1
ATOM 1453 O O . LYS A 1 190 ? -8.990 -7.125 -36.594 1.00 18.74 187 LYS A O 1
ATOM 1459 N N . TRP A 1 191 ? -6.779 -7.478 -36.376 1.00 18.43 188 TRP A N 1
ATOM 1460 C CA . TRP A 1 191 ? -6.447 -6.218 -37.011 1.00 18.40 188 TRP A CA 1
ATOM 1461 C C . TRP A 1 191 ? -6.679 -6.207 -38.532 1.00 19.51 188 TRP A C 1
ATOM 1462 O O . TRP A 1 191 ? -7.054 -5.166 -39.086 1.00 20.11 188 TRP A O 1
ATOM 1473 N N . GLN A 1 192 ? -6.527 -7.354 -39.185 1.00 20.32 189 GLN A N 1
ATOM 1474 C CA . GLN A 1 192 ? -6.929 -7.466 -40.609 1.00 21.75 189 GLN A CA 1
ATOM 1475 C C . GLN A 1 192 ? -8.418 -7.117 -40.728 1.00 21.28 189 GLN A C 1
ATOM 1476 O O . GLN A 1 192 ? -8.816 -6.328 -41.590 1.00 21.74 189 GLN A O 1
ATOM 1482 N N . ASN A 1 193 ? -9.232 -7.643 -39.818 1.00 20.67 190 ASN A N 1
ATOM 1483 C CA . ASN A 1 193 ? -10.682 -7.374 -39.820 1.00 21.00 190 ASN A CA 1
ATOM 1484 C C . ASN A 1 193 ? -11.040 -5.896 -39.569 1.00 20.37 190 ASN A C 1
ATOM 1485 O O . ASN A 1 193 ? -11.934 -5.343 -40.215 1.00 20.01 190 ASN A O 1
ATOM 1490 N N . GLU A 1 194 ? -10.340 -5.262 -38.630 1.00 19.56 191 GLU A N 1
ATOM 1491 C CA . GLU A 1 194 ? -10.519 -3.838 -38.354 1.00 19.42 191 GLU A CA 1
ATOM 1492 C C . GLU A 1 194 ? -10.146 -3.014 -39.573 1.00 18.96 191 GLU A C 1
ATOM 1493 O O . GLU A 1 194 ? -10.872 -2.108 -39.945 1.00 18.47 191 GLU A O 1
ATOM 1499 N N . LEU A 1 195 ? -9.041 -3.365 -40.212 1.00 18.92 192 LEU A N 1
ATOM 1500 C CA . LEU A 1 195 ? -8.677 -2.728 -41.492 1.00 19.28 192 LEU A CA 1
ATOM 1501 C C . LEU A 1 195 ? -9.815 -2.774 -42.534 1.00 20.70 192 LEU A C 1
ATOM 1502 O O . LEU A 1 195 ? -10.172 -1.742 -43.163 1.00 20.81 192 LEU A O 1
ATOM 1507 N N . ASN A 1 196 ? -10.392 -3.956 -42.709 1.00 20.50 193 ASN A N 1
ATOM 1508 C CA . ASN A 1 196 ? -11.508 -4.117 -43.640 1.00 20.85 193 ASN A CA 1
ATOM 1509 C C . ASN A 1 196 ? -12.652 -3.172 -43.324 1.00 20.41 193 ASN A C 1
ATOM 1510 O O . ASN A 1 196 ? -13.110 -2.432 -44.191 1.00 19.98 193 ASN A O 1
ATOM 1515 N N . LYS A 1 197 ? -13.094 -3.190 -42.071 1.00 19.45 194 LYS A N 1
ATOM 1516 C CA . LYS A 1 197 ? -14.156 -2.304 -41.602 1.00 19.38 194 LYS A CA 1
ATOM 1517 C C . LYS A 1 197 ? -13.834 -0.823 -41.777 1.00 19.21 194 LYS A C 1
ATOM 1518 O O . LYS A 1 197 ? -14.667 -0.043 -42.228 1.00 18.46 194 LYS A O 1
ATOM 1524 N N . LEU A 1 198 ? -12.624 -0.427 -41.401 1.00 19.18 195 LEU A N 1
ATOM 1525 C CA . LEU A 1 198 ? -12.249 0.951 -41.549 1.00 19.65 195 LEU A CA 1
ATOM 1526 C C . LEU A 1 198 ? -12.211 1.357 -43.026 1.00 18.80 195 LEU A C 1
ATOM 1527 O O . LEU A 1 198 ? -12.497 2.499 -43.374 1.00 18.51 195 LEU A O 1
ATOM 1532 N N . THR A 1 199 ? -11.847 0.414 -43.883 1.00 19.32 196 THR A N 1
ATOM 1533 C CA . THR A 1 199 ? -11.769 0.708 -45.308 1.00 20.29 196 THR A CA 1
ATOM 1534 C C . THR A 1 199 ? -13.176 0.884 -45.921 1.00 20.46 196 THR A C 1
ATOM 1535 O O . THR A 1 199 ? -13.393 1.781 -46.739 1.00 22.14 196 THR A O 1
ATOM 1539 N N . PHE A 1 200 ? -14.133 0.048 -45.508 1.00 21.21 197 PHE A N 1
ATOM 1540 C CA . PHE A 1 200 ? -15.543 0.280 -45.838 1.00 21.49 197 PHE A CA 1
ATOM 1541 C C . PHE A 1 200 ? -16.017 1.641 -45.292 1.00 22.12 197 PHE A C 1
ATOM 1542 O O . PHE A 1 200 ? -16.727 2.382 -45.993 1.00 21.81 197 PHE A O 1
ATOM 1550 N N . ALA A 1 201 ? -15.662 1.941 -44.030 1.00 21.52 198 ALA A N 1
ATOM 1551 C CA . ALA A 1 201 ? -16.047 3.191 -43.363 1.00 22.28 198 ALA A CA 1
ATOM 1552 C C . ALA A 1 201 ? -15.547 4.433 -44.125 1.00 21.81 198 ALA A C 1
ATOM 1553 O O . ALA A 1 201 ? -16.289 5.398 -44.321 1.00 22.50 198 ALA A O 1
ATOM 1555 N N . LEU A 1 202 ? -14.293 4.393 -44.537 1.00 23.07 199 LEU A N 1
ATOM 1556 C CA . LEU A 1 202 ? -13.633 5.560 -45.133 1.00 23.95 199 LEU A CA 1
ATOM 1557 C C . LEU A 1 202 ? -14.209 5.826 -46.509 1.00 24.89 199 LEU A C 1
ATOM 1558 O O . LEU A 1 202 ? -14.408 6.983 -46.870 1.00 24.15 199 LEU A O 1
ATOM 1563 N N . ASN A 1 203 ? -14.505 4.755 -47.249 1.00 26.41 200 ASN A N 1
ATOM 1564 C CA . ASN A 1 203 ? -15.086 4.880 -48.593 1.00 29.32 200 ASN A CA 1
ATOM 1565 C C . ASN A 1 203 ? -16.577 5.230 -48.537 1.00 29.79 200 ASN A C 1
ATOM 1566 O O . ASN A 1 203 ? -17.186 5.571 -49.561 1.00 30.43 200 ASN A O 1
ATOM 1571 N N . SER A 1 204 ? -17.173 5.119 -47.355 1.00 30.02 201 SER A N 1
ATOM 1572 C CA . SER A 1 204 ? -18.586 5.426 -47.196 1.00 30.76 201 SER A CA 1
ATOM 1573 C C . SER A 1 204 ? -18.809 6.892 -46.852 1.00 31.49 201 SER A C 1
ATOM 1574 O O . SER A 1 204 ? -19.930 7.388 -46.933 1.00 31.47 201 SER A O 1
ATOM 1577 N N . ILE A 1 205 ? -17.739 7.597 -46.494 1.00 32.07 202 ILE A N 1
ATOM 1578 C CA . ILE A 1 205 ? -17.863 8.975 -46.000 1.00 33.50 202 ILE A CA 1
ATOM 1579 C C . ILE A 1 205 ? -17.468 9.991 -47.086 1.00 33.89 202 ILE A C 1
ATOM 1580 O O . ILE A 1 205 ? -16.508 9.762 -47.821 1.00 33.99 202 ILE A O 1
ATOM 1585 N N . PRO A 1 206 ? -18.238 11.086 -47.233 1.00 34.42 203 PRO A N 1
ATOM 1586 C CA . PRO A 1 206 ? -17.874 12.100 -48.240 1.00 34.94 203 PRO A CA 1
ATOM 1587 C C . PRO A 1 206 ? -16.525 12.786 -47.987 1.00 35.27 203 PRO A C 1
ATOM 1588 O O . PRO A 1 206 ? -16.138 12.974 -46.829 1.00 35.43 203 PRO A O 1
ATOM 1592 N N . ASN A 1 207 ? -15.832 13.161 -49.068 1.00 35.59 204 ASN A N 1
ATOM 1593 C CA . ASN A 1 207 ? -14.537 13.858 -49.000 1.00 35.98 204 ASN A CA 1
ATOM 1594 C C . ASN A 1 207 ? -14.578 15.191 -48.233 1.00 35.90 204 ASN A C 1
ATOM 1595 O O . ASN A 1 207 ? -13.561 15.635 -47.666 1.00 36.40 204 ASN A O 1
ATOM 1600 N N . SER A 1 208 ? -15.755 15.817 -48.201 1.00 35.52 205 SER A N 1
ATOM 1601 C CA . SER A 1 208 ? -15.956 17.071 -47.479 1.00 35.04 205 SER A CA 1
ATOM 1602 C C . SER A 1 208 ? -15.752 16.907 -45.980 1.00 34.21 205 SER A C 1
ATOM 1603 O O . SER A 1 208 ? -15.368 17.861 -45.301 1.00 34.13 205 SER A O 1
ATOM 1606 N N . LYS A 1 209 ? -16.019 15.704 -45.472 1.00 32.68 206 LYS A N 1
ATOM 1607 C CA . LYS A 1 209 ? -15.957 15.454 -44.042 1.00 31.61 206 LYS A CA 1
ATOM 1608 C C . LYS A 1 209 ? -14.510 15.143 -43.640 1.00 30.72 206 LYS A C 1
ATOM 1609 O O . LYS A 1 209 ? -14.164 14.028 -43.232 1.00 29.65 206 LYS A O 1
ATOM 1619 N N . GLU A 1 211 ? -12.394 15.861 -41.258 1.00 26.48 208 GLU A N 1
ATOM 1620 C CA . GLU A 1 211 ? -11.984 15.437 -39.935 1.00 26.58 208 GLU A CA 1
ATOM 1621 C C . GLU A 1 211 ? -12.322 13.987 -39.658 1.00 26.00 208 GLU A C 1
ATOM 1622 O O . GLU A 1 211 ? -11.503 13.254 -39.091 1.00 25.59 208 GLU A O 1
ATOM 1628 N N . GLU A 1 212 ? -13.539 13.572 -40.019 1.00 25.96 209 GLU A N 1
ATOM 1629 C CA . GLU A 1 212 ? -13.928 12.182 -39.802 1.00 25.24 209 GLU A CA 1
ATOM 1630 C C . GLU A 1 212 ? -13.029 11.243 -40.618 1.00 24.76 209 GLU A C 1
ATOM 1631 O O . GLU A 1 212 ? -12.601 10.180 -40.134 1.00 24.52 209 GLU A O 1
ATOM 1633 N N . ARG A 1 213 ? -12.726 11.661 -41.844 1.00 24.21 210 ARG A N 1
ATOM 1634 C CA . ARG A 1 213 ? -11.866 10.902 -42.730 1.00 24.32 210 ARG A CA 1
ATOM 1635 C C . ARG A 1 213 ? -10.437 10.838 -42.177 1.00 23.67 210 ARG A C 1
ATOM 1636 O O . ARG A 1 213 ? -9.793 9.786 -42.236 1.00 23.25 210 ARG A O 1
ATOM 1644 N N . ALA A 1 214 ? -9.931 11.960 -41.663 1.00 23.32 211 ALA A N 1
ATOM 1645 C CA . ALA A 1 214 ? -8.572 11.971 -41.107 1.00 22.85 211 ALA A CA 1
ATOM 1646 C C . ALA A 1 214 ? -8.422 10.962 -39.969 1.00 22.89 211 ALA A C 1
ATOM 1647 O O . ALA A 1 214 ? -7.415 10.238 -39.903 1.00 22.49 211 ALA A O 1
ATOM 1649 N N . ILE A 1 215 ? -9.426 10.916 -39.090 1.00 23.12 212 ILE A N 1
ATOM 1650 C CA . ILE A 1 215 ? -9.440 9.995 -37.945 1.00 24.13 212 ILE A CA 1
ATOM 1651 C C . ILE A 1 215 ? -9.311 8.584 -38.474 1.00 23.18 212 ILE A C 1
ATOM 1652 O O . ILE A 1 215 ? -8.535 7.793 -37.951 1.00 23.30 212 ILE A O 1
ATOM 1657 N N . LEU A 1 216 ? -10.047 8.287 -39.548 1.00 22.98 213 LEU A N 1
ATOM 1658 C CA . LEU A 1 216 ? -10.023 6.958 -40.157 1.00 22.62 213 LEU A CA 1
ATOM 1659 C C . LEU A 1 216 ? -8.692 6.685 -40.828 1.00 22.62 213 LEU A C 1
ATOM 1660 O O . LEU A 1 216 ? -8.135 5.608 -40.669 1.00 22.32 213 LEU A O 1
ATOM 1665 N N . GLU A 1 217 ? -8.183 7.662 -41.582 1.00 22.50 214 GLU A N 1
ATOM 1666 C CA . GLU A 1 217 ? -6.876 7.524 -42.189 1.00 23.47 214 GLU A CA 1
ATOM 1667 C C . GLU A 1 217 ? -5.789 7.259 -41.139 1.00 22.39 214 GLU A C 1
ATOM 1668 O O . GLU A 1 217 ? -4.881 6.468 -41.384 1.00 21.77 214 GLU A O 1
ATOM 1674 N N . ASP A 1 218 ? -5.874 7.922 -39.987 1.00 23.13 215 ASP A N 1
ATOM 1675 C CA . ASP A 1 218 ? -4.878 7.712 -38.926 1.00 23.40 215 ASP A CA 1
ATOM 1676 C C . ASP A 1 218 ? -4.903 6.265 -38.426 1.00 22.65 215 ASP A C 1
ATOM 1677 O O . ASP A 1 218 ? -3.839 5.644 -38.266 1.00 22.72 215 ASP A O 1
ATOM 1682 N N . LYS A 1 219 ? -6.107 5.715 -38.241 1.00 22.00 216 LYS A N 1
ATOM 1683 C CA . LYS A 1 219 ? -6.250 4.330 -37.756 1.00 21.34 216 LYS A CA 1
ATOM 1684 C C . LYS A 1 219 ? -5.758 3.339 -38.808 1.00 20.54 216 LYS A C 1
ATOM 1685 O O . LYS A 1 219 ? -5.055 2.385 -38.496 1.00 20.38 216 LYS A O 1
ATOM 1691 N N . ILE A 1 220 ? -6.122 3.592 -40.058 1.00 20.83 217 ILE A N 1
ATOM 1692 C CA . ILE A 1 220 ? -5.746 2.711 -41.160 1.00 20.73 217 ILE A CA 1
ATOM 1693 C C . ILE A 1 220 ? -4.236 2.604 -41.279 1.00 20.05 217 ILE A C 1
ATOM 1694 O O . ILE A 1 220 ? -3.690 1.499 -41.404 1.00 19.16 217 ILE A O 1
ATOM 1699 N N . GLN A 1 221 ? -3.549 3.748 -41.233 1.00 20.86 218 GLN A N 1
ATOM 1700 C CA . GLN A 1 221 ? -2.074 3.719 -41.362 1.00 21.57 218 GLN A CA 1
ATOM 1701 C C . GLN A 1 221 ? -1.422 2.961 -40.212 1.00 21.22 218 GLN A C 1
ATOM 1702 O O . GLN A 1 221 ? -0.534 2.150 -40.451 1.00 20.88 218 GLN A O 1
ATOM 1708 N N . ASP A 1 222 ? -1.872 3.214 -38.983 1.00 21.76 219 ASP A N 1
ATOM 1709 C CA . ASP A 1 222 ? -1.353 2.500 -37.805 1.00 21.92 219 ASP A CA 1
ATOM 1710 C C . ASP A 1 222 ? -1.454 0.999 -38.015 1.00 21.35 219 ASP A C 1
ATOM 1711 O O . ASP A 1 222 ? -0.493 0.243 -37.800 1.00 20.47 219 ASP A O 1
ATOM 1716 N N . ILE A 1 223 ? -2.627 0.557 -38.477 1.00 20.89 220 ILE A N 1
ATOM 1717 C CA . ILE A 1 223 ? -2.842 -0.852 -38.686 1.00 20.80 220 ILE A CA 1
ATOM 1718 C C . ILE A 1 223 ? -1.918 -1.370 -39.786 1.00 21.39 220 ILE A C 1
ATOM 1719 O O . ILE A 1 223 ? -1.253 -2.394 -39.603 1.00 21.27 220 ILE A O 1
ATOM 1724 N N . LYS A 1 224 ? -1.853 -0.646 -40.902 1.00 22.97 221 LYS A N 1
ATOM 1725 C CA . LYS A 1 224 ? -0.981 -1.036 -42.012 1.00 23.60 221 LYS A CA 1
ATOM 1726 C C . LYS A 1 224 ? 0.437 -1.234 -41.522 1.00 23.90 221 LYS A C 1
ATOM 1727 O O . LYS A 1 224 ? 1.100 -2.171 -41.935 1.00 24.40 221 LYS A O 1
ATOM 1733 N N . GLU A 1 225 ? 0.896 -0.366 -40.625 1.00 24.37 222 GLU A N 1
ATOM 1734 C CA . GLU A 1 225 ? 2.258 -0.480 -40.085 1.00 24.32 222 GLU A CA 1
ATOM 1735 C C . GLU A 1 225 ? 2.456 -1.740 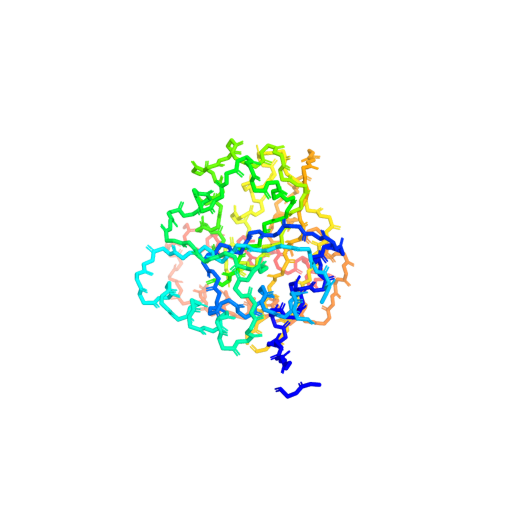-39.259 1.00 24.97 222 GLU A C 1
ATOM 1736 O O . GLU A 1 225 ? 3.432 -2.480 -39.447 1.00 24.57 222 GLU A O 1
ATOM 1742 N N . VAL A 1 226 ? 1.506 -2.005 -38.363 1.00 24.09 223 VAL A N 1
ATOM 1743 C CA . VAL A 1 226 ? 1.561 -3.182 -37.506 1.00 25.07 223 VAL A CA 1
ATOM 1744 C C . VAL A 1 226 ? 1.549 -4.457 -38.354 1.00 25.95 223 VAL A C 1
ATOM 1745 O O . VAL A 1 226 ? 2.361 -5.365 -38.142 1.00 26.13 223 VAL A O 1
ATOM 1749 N N . LEU A 1 227 ? 0.638 -4.506 -39.326 1.00 26.55 224 LEU A N 1
ATOM 1750 C CA . LEU A 1 227 ? 0.473 -5.680 -40.160 1.00 28.36 224 LEU A CA 1
ATOM 1751 C C . LEU A 1 227 ? 1.638 -5.855 -41.147 1.00 30.00 224 LEU A C 1
ATOM 1752 O O . LEU A 1 227 ? 1.855 -6.950 -41.668 1.00 30.21 224 LEU A O 1
ATOM 1757 N N . ASP A 1 228 ? 2.378 -4.778 -41.393 1.00 31.83 225 ASP A N 1
ATOM 1758 C CA . ASP A 1 228 ? 3.527 -4.841 -42.298 1.00 34.46 225 ASP A CA 1
ATOM 1759 C C . ASP A 1 228 ? 4.826 -5.034 -41.516 1.00 35.14 225 ASP A C 1
ATOM 1760 O O . ASP A 1 228 ? 5.514 -6.049 -41.676 1.00 36.32 225 ASP A O 1
#

Organism: Streptococcus agalactiae serotype V (strain ATCC BAA-611 / 2603 V/R) (NCBI:txid208435)